Protein AF-A0A0L6VNM7-F1 (afdb_monomer_lite)

Secondary structure (DSSP, 8-state):
---TT---S-B--TTSS--SGGG-HIIIIIS-TTTS--EEEETTEEEETTS-EEETTS-EEEEEEEEEETTEEEEEEE--EEES-SSSS--EEEEES---TT-TT-EEEEGGGEEEEGGG-EETTEEHHHHTTTEEEEE-HHHHHHHHTTTTS--------------PEEEESS-HHHHHHTTSEEEEEEE-----TT-------PPPPPTTEEEEEEE----S--GGGS--

Foldseek 3Di:
DPPPPDDQFQEDPVLPPLPDPSPFCCQQWVDDQVQHRAWDAEPLDIAGAQFWWAFLVRATWGFHGWHDYPNFIKTFIARWDWDDDQDPDHTATEDAPDDTSPRPRTDIDGPNRTDDTQQRRADVNDRNCRSHVQKHKHDHPVVVVVVVVVVPDPDDDPPPPPPPDPDIDIQGPPHPVVVVLVSAAEGNDEDEDDDDPPDPDDDDDDDPDDPRYDYDYDHDPDDDDDPVSRGD

Structure (mmCIF, N/CA/C/O backbone):
data_AF-A0A0L6VNM7-F1
#
_entry.id   AF-A0A0L6VNM7-F1
#
loop_
_atom_site.group_PDB
_atom_site.id
_atom_site.type_symbol
_atom_site.label_atom_id
_atom_site.label_alt_id
_atom_site.label_comp_id
_atom_site.label_asym_id
_atom_site.label_entity_id
_atom_site.label_seq_id
_atom_site.pdbx_PDB_ins_code
_atom_site.Cartn_x
_atom_site.Cartn_y
_atom_site.Cartn_z
_atom_site.occupancy
_atom_site.B_iso_or_equiv
_atom_site.auth_seq_id
_atom_site.auth_comp_id
_atom_site.auth_asym_id
_atom_site.auth_atom_id
_atom_site.pdbx_PDB_model_num
ATOM 1 N N . MET A 1 1 ? -11.966 -18.195 17.551 1.00 30.23 1 MET A N 1
ATOM 2 C CA . MET A 1 1 ? -12.863 -17.090 17.149 1.00 30.23 1 MET A CA 1
ATOM 3 C C . MET A 1 1 ? -12.302 -15.796 17.710 1.00 30.23 1 MET A C 1
ATOM 5 O O . MET A 1 1 ? -12.129 -15.704 18.918 1.00 30.23 1 MET A O 1
ATOM 9 N N . VAL A 1 2 ? -11.912 -14.860 16.843 1.00 36.78 2 VAL A N 1
ATOM 10 C CA . VAL A 1 2 ? -11.393 -13.543 17.246 1.00 36.78 2 VAL A CA 1
ATOM 11 C C . VAL A 1 2 ? -12.558 -12.717 17.797 1.00 36.78 2 VAL A C 1
ATOM 13 O O . VAL A 1 2 ? -13.655 -12.766 17.252 1.00 36.78 2 VAL A O 1
ATOM 16 N N . ASN A 1 3 ? -12.325 -12.031 18.914 1.00 40.81 3 ASN A N 1
ATOM 17 C CA . ASN A 1 3 ? -13.298 -11.229 19.651 1.00 40.81 3 ASN A CA 1
ATOM 18 C C . ASN A 1 3 ? -14.079 -10.287 18.713 1.00 40.81 3 ASN A C 1
ATOM 20 O O . ASN A 1 3 ? -13.479 -9.417 18.086 1.00 40.81 3 ASN A O 1
ATOM 24 N N . SER A 1 4 ? -15.406 -10.430 18.651 1.00 52.28 4 SER A N 1
ATOM 25 C CA . SER A 1 4 ? -16.320 -9.671 17.774 1.00 52.28 4 SER A CA 1
ATOM 26 C C . SER A 1 4 ? -16.400 -8.163 18.068 1.00 52.28 4 SER A C 1
ATOM 28 O O . SER A 1 4 ? -17.261 -7.467 17.535 1.00 52.28 4 SER A O 1
ATOM 30 N N . LYS A 1 5 ? -15.522 -7.646 18.935 1.00 60.41 5 LYS A N 1
ATOM 31 C CA . LYS A 1 5 ? -15.521 -6.260 19.414 1.00 60.41 5 LYS A CA 1
ATOM 32 C C . LYS A 1 5 ? -14.312 -5.439 18.957 1.00 60.41 5 LYS A C 1
ATOM 34 O O . LYS A 1 5 ? -14.275 -4.253 19.272 1.00 60.41 5 LYS A O 1
ATOM 39 N N . LEU A 1 6 ? -13.333 -6.033 18.267 1.00 71.4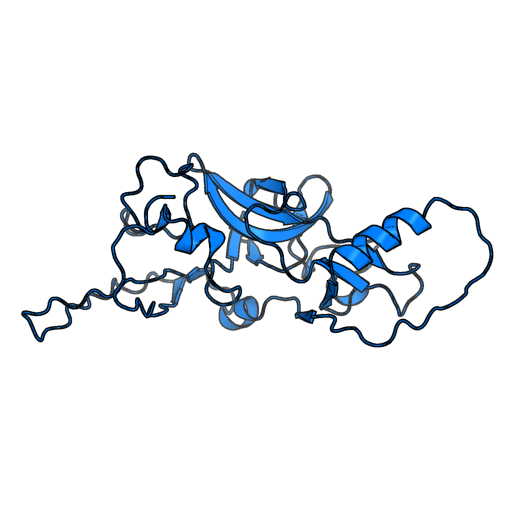4 6 LEU A N 1
ATOM 40 C CA . LEU A 1 6 ? -12.120 -5.329 17.833 1.00 71.44 6 LEU A CA 1
ATOM 41 C C . LEU A 1 6 ? -12.121 -5.078 16.326 1.00 71.44 6 LEU A C 1
ATOM 43 O O . LEU A 1 6 ? -12.171 -6.015 15.532 1.00 71.44 6 LEU A O 1
ATOM 47 N N . ASP A 1 7 ? -11.999 -3.804 15.962 1.00 81.69 7 ASP A N 1
ATOM 48 C CA . ASP A 1 7 ? -11.780 -3.371 14.588 1.00 81.69 7 ASP A CA 1
ATOM 49 C C . ASP A 1 7 ? -10.271 -3.303 14.320 1.00 81.69 7 ASP A C 1
ATOM 51 O O . ASP A 1 7 ? -9.504 -2.778 15.127 1.00 81.69 7 ASP A O 1
ATOM 55 N N . PHE A 1 8 ? -9.832 -3.844 13.184 1.00 87.50 8 PHE A N 1
ATOM 56 C CA . PHE A 1 8 ? -8.412 -3.914 12.811 1.00 87.50 8 PHE A CA 1
ATOM 57 C C . PHE A 1 8 ? -8.019 -2.966 11.676 1.00 87.50 8 PHE A C 1
ATOM 59 O O . PHE A 1 8 ? -6.847 -2.909 11.299 1.00 87.50 8 PHE A O 1
ATOM 66 N N . TYR A 1 9 ? -9.001 -2.262 11.123 1.00 91.12 9 TYR A N 1
ATOM 67 C CA . TYR A 1 9 ? -8.853 -1.325 10.022 1.00 91.12 9 TYR A CA 1
ATOM 68 C C . TYR A 1 9 ? -9.672 -0.068 10.327 1.00 91.12 9 TYR A C 1
ATOM 70 O O . TYR A 1 9 ? -10.733 -0.187 10.949 1.00 91.12 9 TYR A O 1
ATOM 78 N N . PRO A 1 10 ? -9.227 1.113 9.864 1.00 91.44 10 PRO A N 1
ATOM 79 C CA . PRO A 1 10 ? -10.092 2.275 9.770 1.00 91.44 10 PRO A CA 1
ATOM 80 C C . PRO A 1 10 ? -11.344 1.933 8.964 1.00 91.44 10 PRO A C 1
ATOM 82 O O . PRO A 1 10 ? -11.258 1.226 7.959 1.00 91.44 10 PRO A O 1
ATOM 85 N N . ILE A 1 11 ? -12.490 2.436 9.395 1.00 90.44 11 ILE A N 1
ATOM 86 C CA . ILE A 1 11 ? -13.775 2.279 8.727 1.00 90.44 11 ILE A CA 1
ATOM 87 C C . ILE A 1 11 ? -14.106 3.603 8.045 1.00 90.44 11 ILE A C 1
ATOM 89 O O . ILE A 1 11 ? -14.057 4.663 8.668 1.00 90.44 11 ILE A O 1
ATOM 93 N N . GLU A 1 12 ? -14.437 3.541 6.760 1.00 87.81 12 GLU A N 1
ATOM 94 C CA . GLU A 1 12 ? -15.055 4.663 6.067 1.00 87.81 12 GLU A CA 1
ATOM 95 C C . GLU A 1 12 ? -16.504 4.788 6.545 1.00 87.81 12 GLU A C 1
ATOM 97 O O . GLU A 1 12 ? -17.294 3.852 6.406 1.00 87.81 12 GLU A O 1
ATOM 102 N N . SER A 1 13 ? -16.818 5.917 7.174 1.00 77.94 13 SER A N 1
ATOM 103 C CA . SER A 1 13 ? -18.158 6.239 7.670 1.00 77.94 13 SER A CA 1
ATOM 104 C C . SER A 1 13 ? -18.676 7.570 7.127 1.00 77.94 13 SER A C 1
ATOM 106 O O . SER A 1 13 ? -19.716 8.038 7.585 1.00 77.94 13 SER A O 1
ATOM 108 N N . ASP A 1 14 ? -17.932 8.212 6.214 1.00 72.44 14 ASP A N 1
ATOM 109 C CA . ASP A 1 14 ? -18.242 9.530 5.645 1.00 72.44 14 ASP A CA 1
ATOM 110 C C . ASP A 1 14 ? -18.523 10.613 6.710 1.00 72.44 14 ASP A C 1
ATOM 112 O O . ASP A 1 14 ? -19.243 11.576 6.473 1.00 72.44 14 ASP A O 1
ATOM 116 N N . GLY A 1 15 ? -17.968 10.446 7.918 1.00 65.62 15 GLY A N 1
ATOM 117 C CA . GLY A 1 15 ? -18.187 11.349 9.054 1.00 65.62 15 GLY A CA 1
ATOM 118 C C . GLY A 1 15 ? -19.530 11.171 9.775 1.00 65.62 15 GLY A C 1
ATOM 119 O O . GLY A 1 15 ? -19.761 11.809 10.803 1.00 65.62 15 GLY A O 1
ATOM 120 N N . PHE A 1 16 ? -20.399 10.270 9.315 1.00 65.94 16 PHE A N 1
ATOM 121 C CA . PHE A 1 16 ? -21.663 9.969 9.980 1.00 65.94 16 PHE A CA 1
ATOM 122 C C . PHE A 1 16 ? -21.483 8.890 11.050 1.00 65.94 16 PHE A C 1
ATOM 124 O O . PHE A 1 16 ? -20.726 7.935 10.877 1.00 65.94 16 PHE A O 1
ATOM 131 N N . TYR A 1 17 ? -22.211 9.035 12.162 1.00 66.81 17 TYR A N 1
ATOM 132 C CA . TYR A 1 17 ? -22.293 8.035 13.232 1.00 66.81 17 TYR A CA 1
ATOM 133 C C . TYR A 1 17 ? -20.916 7.528 13.711 1.00 66.81 17 TYR A C 1
ATOM 135 O O . TYR A 1 17 ? -20.672 6.324 13.772 1.00 66.81 17 TYR A O 1
ATOM 143 N N . VAL A 1 18 ? -20.008 8.448 14.059 1.00 71.12 18 VAL A N 1
ATOM 144 C CA . VAL A 1 18 ? -18.694 8.121 14.639 1.00 71.12 18 VAL A CA 1
ATOM 145 C C . VAL A 1 18 ? -18.861 7.813 16.131 1.00 71.12 18 VAL A C 1
ATOM 147 O O . VAL A 1 18 ? -18.976 8.717 16.955 1.00 71.12 18 VAL A O 1
ATOM 150 N N . TYR A 1 19 ? -18.883 6.531 16.496 1.00 73.88 19 TYR A N 1
ATOM 151 C CA . TYR A 1 19 ? -18.983 6.059 17.891 1.00 73.88 19 TYR A CA 1
ATOM 152 C C . TYR A 1 19 ? -17.828 5.132 18.298 1.00 73.88 19 TYR A C 1
ATOM 154 O O . TYR A 1 19 ? -17.752 4.690 19.447 1.00 73.88 19 TYR A O 1
ATOM 162 N N . LYS A 1 20 ? -16.906 4.837 17.374 1.00 77.44 20 LYS A N 1
ATOM 163 C CA . LYS A 1 20 ? -15.676 4.073 17.618 1.00 77.44 20 LYS A CA 1
ATOM 164 C C . LYS A 1 20 ? -14.472 4.766 16.997 1.00 77.44 20 LYS A C 1
ATOM 166 O O . LYS A 1 20 ? -14.571 5.418 15.964 1.00 77.44 20 LYS A O 1
ATOM 171 N N . PHE A 1 21 ? -13.296 4.544 17.583 1.00 78.94 21 PHE A N 1
ATOM 172 C CA . PHE A 1 21 ? -12.043 5.108 17.075 1.00 78.94 21 PHE A CA 1
ATOM 173 C C . PHE A 1 21 ? -11.700 4.633 15.649 1.00 78.94 21 PHE A C 1
ATOM 175 O O . PHE A 1 21 ? -11.099 5.384 14.885 1.00 78.94 21 PHE A O 1
AT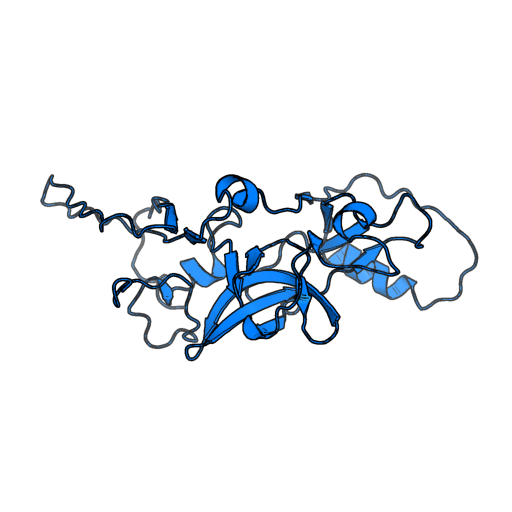OM 182 N N . SER A 1 22 ? -12.128 3.426 15.260 1.00 82.25 22 SER A N 1
ATOM 183 C CA . SER A 1 22 ? -12.022 2.906 13.887 1.00 82.25 22 SER A CA 1
ATOM 184 C C . SER A 1 22 ? -12.689 3.803 12.846 1.00 82.25 22 SER A C 1
ATOM 186 O O . SER A 1 22 ? -12.200 3.873 11.728 1.00 82.25 22 SER A O 1
ATOM 188 N N . GLN A 1 23 ? -13.731 4.548 13.208 1.00 84.12 23 GLN A N 1
ATOM 189 C CA . GLN A 1 23 ? -14.432 5.484 12.321 1.00 84.12 23 GLN A CA 1
ATOM 190 C C . GLN A 1 23 ? -13.815 6.896 12.337 1.00 84.12 23 GLN A C 1
ATOM 192 O O . GLN A 1 23 ? -14.305 7.797 11.665 1.00 84.12 23 GLN A O 1
ATOM 197 N N . SER A 1 24 ? -12.757 7.126 13.125 1.00 83.19 24 SER A N 1
ATOM 198 C CA . SER A 1 24 ? -12.159 8.456 13.252 1.00 83.19 24 SER A CA 1
ATOM 199 C C . SER A 1 24 ? -11.289 8.819 12.047 1.00 83.19 24 SER A C 1
ATOM 201 O O . SER A 1 24 ? -10.483 8.014 11.565 1.00 83.19 24 SER A O 1
ATOM 203 N N . VAL A 1 25 ? -11.365 10.091 11.642 1.00 83.88 25 VAL A N 1
ATOM 204 C CA . VAL A 1 25 ? -10.438 10.705 10.674 1.00 83.88 25 VAL A CA 1
ATOM 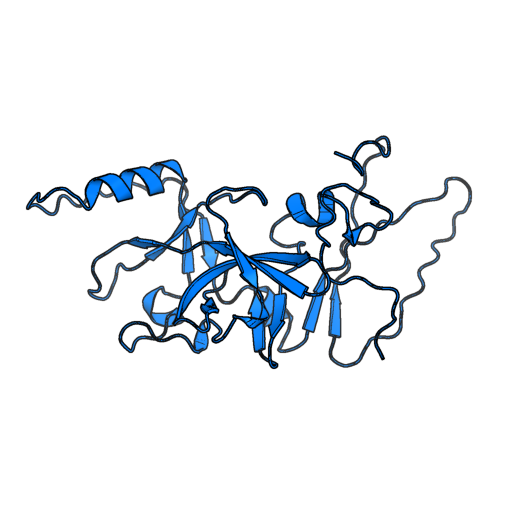205 C C . VAL A 1 25 ? -8.988 10.519 11.123 1.00 83.88 25 VAL A C 1
ATOM 207 O O . VAL A 1 25 ? -8.118 10.244 10.303 1.00 83.88 25 VAL A O 1
ATOM 210 N N . LYS A 1 26 ? -8.734 10.556 12.437 1.00 83.31 26 LYS A N 1
ATOM 211 C CA . LYS A 1 26 ? -7.398 10.372 13.002 1.00 83.31 26 LYS A CA 1
ATOM 212 C C . LYS A 1 26 ? -6.755 9.049 12.593 1.00 83.31 26 LYS A C 1
ATOM 214 O O . LYS A 1 26 ? -5.627 9.046 12.111 1.00 83.31 26 LYS A O 1
ATOM 219 N N . TRP A 1 27 ? -7.453 7.922 12.764 1.00 86.50 27 TRP A N 1
ATOM 220 C CA . TRP A 1 27 ? -6.910 6.619 12.358 1.00 86.50 27 TRP A CA 1
ATOM 221 C C . TRP A 1 27 ? -6.824 6.503 10.834 1.00 86.50 27 TRP A C 1
ATOM 223 O O . TRP A 1 27 ? -5.833 6.006 10.297 1.00 86.50 27 TRP A O 1
ATOM 233 N N . ARG A 1 28 ? -7.854 6.974 10.130 1.00 89.25 28 ARG A N 1
ATOM 234 C CA . ARG A 1 28 ? -7.948 6.827 8.678 1.00 89.25 28 ARG A CA 1
ATOM 235 C C . ARG A 1 28 ? -6.917 7.665 7.916 1.00 89.25 28 ARG A C 1
ATOM 237 O O . ARG A 1 28 ? -6.354 7.179 6.938 1.00 89.25 28 ARG A O 1
ATOM 244 N N . GLU A 1 29 ? -6.677 8.897 8.356 1.00 89.06 29 GLU A N 1
ATOM 245 C CA . GLU A 1 29 ? -5.992 9.926 7.565 1.00 89.06 29 GLU A CA 1
ATOM 246 C C . GLU A 1 29 ? -4.732 10.485 8.245 1.00 89.06 29 GLU A C 1
ATOM 248 O O . GLU A 1 29 ? -3.762 10.788 7.554 1.00 89.06 29 GLU A O 1
ATOM 253 N N . GLU A 1 30 ? -4.718 10.614 9.576 1.00 84.94 30 GLU A N 1
ATOM 254 C CA . GLU A 1 30 ? -3.714 11.435 10.280 1.00 84.94 30 GLU A CA 1
ATOM 255 C C . GLU A 1 30 ? -2.565 10.637 10.911 1.00 84.94 30 GLU A C 1
ATOM 257 O O . GLU A 1 30 ? -1.563 11.224 11.324 1.00 84.94 30 GLU A O 1
ATOM 262 N N . LEU A 1 31 ? -2.671 9.306 11.006 1.00 85.69 31 LEU A N 1
ATOM 263 C CA . LEU A 1 31 ? -1.582 8.504 11.562 1.00 85.69 31 LEU A CA 1
ATOM 264 C C . LEU A 1 31 ? -0.339 8.502 10.642 1.00 85.69 31 LEU A C 1
ATOM 266 O O . LEU A 1 31 ? -0.446 8.238 9.433 1.00 85.69 31 LEU A O 1
ATOM 270 N N . PRO A 1 32 ? 0.864 8.709 11.212 1.00 85.88 32 PRO A N 1
ATOM 271 C CA . PRO A 1 32 ? 2.134 8.536 10.514 1.00 85.88 32 PRO A CA 1
ATOM 272 C C . PRO A 1 32 ? 2.267 7.182 9.798 1.00 85.88 32 PRO A C 1
ATOM 274 O O . PRO A 1 32 ? 1.617 6.191 10.144 1.00 85.88 32 PRO A O 1
ATOM 277 N N . GLU A 1 33 ? 3.101 7.152 8.756 1.00 87.19 33 GLU A N 1
ATOM 278 C CA . GLU A 1 33 ? 3.302 5.989 7.876 1.00 87.19 33 GLU A CA 1
ATOM 279 C C . GLU A 1 33 ? 3.750 4.729 8.610 1.00 87.19 33 GLU A C 1
ATOM 281 O O . GLU A 1 33 ? 3.424 3.638 8.164 1.00 87.19 33 GLU A O 1
ATOM 286 N N . ASP A 1 34 ? 4.468 4.859 9.719 1.00 84.44 34 ASP A N 1
ATOM 287 C CA . ASP A 1 34 ? 5.043 3.758 10.489 1.00 84.44 34 ASP A CA 1
ATOM 288 C C . ASP A 1 34 ? 4.068 3.132 11.495 1.00 84.44 34 ASP A C 1
ATOM 290 O O . ASP A 1 34 ? 4.241 1.962 11.841 1.00 84.44 34 ASP A O 1
ATOM 294 N N . ILE A 1 35 ? 3.038 3.873 11.925 1.00 82.31 35 ILE A N 1
ATOM 295 C CA . ILE A 1 35 ? 2.064 3.416 12.934 1.00 82.31 35 ILE A CA 1
ATOM 296 C C . ILE A 1 35 ? 0.639 3.228 12.401 1.00 82.31 35 ILE A C 1
ATOM 298 O O . ILE A 1 35 ? -0.212 2.679 13.108 1.00 82.31 35 ILE A O 1
ATOM 302 N N . ARG A 1 36 ? 0.352 3.648 11.161 1.00 89.19 36 ARG A N 1
ATOM 303 C CA . ARG A 1 36 ? -0.911 3.309 10.484 1.00 89.19 36 ARG A CA 1
ATOM 304 C C . ARG A 1 36 ? -0.970 1.817 10.131 1.00 89.19 36 ARG A C 1
ATOM 306 O O . ARG A 1 36 ? -0.001 1.078 10.300 1.00 89.19 36 ARG A O 1
ATOM 313 N N . VAL A 1 37 ? -2.113 1.354 9.623 1.00 92.25 37 VAL A N 1
ATOM 314 C CA . VAL A 1 37 ? -2.275 -0.052 9.222 1.00 92.25 37 VAL A CA 1
ATOM 315 C C . VAL A 1 37 ? -1.287 -0.419 8.118 1.00 92.25 37 VAL A C 1
ATOM 317 O O . VAL A 1 37 ? -1.356 0.102 7.011 1.00 92.25 37 VAL A O 1
ATOM 320 N N . GLN A 1 38 ? -0.396 -1.358 8.433 1.00 93.81 38 GLN A N 1
ATOM 321 C CA . GLN A 1 38 ? 0.706 -1.730 7.548 1.00 93.81 38 GLN A CA 1
ATOM 322 C C . GLN A 1 38 ? 0.348 -2.780 6.507 1.00 93.81 38 GLN A C 1
ATOM 324 O O . GLN A 1 38 ? 0.977 -2.800 5.456 1.00 93.81 38 GLN A O 1
ATOM 329 N N . MET A 1 39 ? -0.601 -3.678 6.796 1.00 94.88 39 MET A N 1
ATOM 330 C CA . MET A 1 39 ? -0.833 -4.859 5.964 1.00 94.88 39 MET A CA 1
ATOM 331 C C . MET A 1 39 ? -2.278 -5.352 5.923 1.00 94.88 39 MET A C 1
ATOM 333 O O . MET A 1 39 ? -3.053 -5.201 6.874 1.00 94.88 39 MET A O 1
ATOM 337 N N . VAL A 1 40 ? -2.598 -6.034 4.827 1.00 95.88 40 VAL A N 1
ATOM 338 C CA . VAL A 1 40 ? -3.815 -6.824 4.639 1.00 95.88 40 VAL A CA 1
ATOM 339 C C . VAL A 1 40 ? -3.458 -8.252 4.228 1.00 95.88 40 VAL A C 1
ATOM 341 O O . VAL A 1 40 ? -2.427 -8.496 3.600 1.00 95.88 40 VAL A O 1
ATOM 344 N N . VAL A 1 41 ? -4.307 -9.204 4.619 1.00 95.50 41 VAL A N 1
ATOM 345 C CA . VAL A 1 41 ? -4.189 -10.609 4.220 1.00 95.50 41 VAL A CA 1
ATOM 346 C C . VAL A 1 41 ? -5.255 -10.904 3.177 1.00 95.50 41 VAL A C 1
ATOM 348 O O . VAL A 1 41 ? -6.441 -10.728 3.454 1.00 95.50 41 VAL A O 1
ATOM 351 N N . VAL A 1 42 ? -4.837 -11.362 2.000 1.00 96.00 42 VAL A N 1
ATOM 352 C CA . VAL A 1 42 ? -5.728 -11.736 0.892 1.00 96.00 42 VAL A CA 1
ATOM 353 C C . VAL A 1 42 ? -5.272 -13.094 0.376 1.00 96.00 42 VAL A C 1
ATOM 355 O O . VAL A 1 42 ? -4.111 -13.251 0.012 1.00 96.00 42 VAL A O 1
ATOM 358 N N . LEU A 1 43 ? -6.162 -14.092 0.404 1.00 93.19 43 LEU A N 1
ATOM 359 C CA . LEU A 1 43 ? -5.873 -15.470 -0.031 1.00 93.19 43 LEU A CA 1
ATOM 360 C C . LEU A 1 43 ? -4.577 -16.057 0.575 1.00 93.19 43 LEU A C 1
ATOM 362 O O . LEU A 1 43 ? -3.799 -16.721 -0.101 1.00 93.19 43 LEU A O 1
ATOM 366 N N . GLY A 1 44 ? -4.314 -15.770 1.855 1.00 92.44 44 GLY A N 1
ATOM 367 C CA . GLY A 1 44 ? -3.112 -16.232 2.563 1.00 92.44 44 GLY A CA 1
ATOM 368 C C . GLY A 1 44 ? -1.825 -15.458 2.245 1.00 92.44 44 GLY A C 1
ATOM 369 O O . GLY A 1 44 ? -0.803 -15.706 2.879 1.00 92.44 44 GLY A O 1
ATOM 370 N N . LYS A 1 45 ? -1.861 -14.490 1.322 1.00 95.88 45 LYS A N 1
ATOM 371 C CA . LYS A 1 45 ? -0.735 -13.600 1.012 1.00 95.88 45 LYS A CA 1
ATOM 372 C C . LYS A 1 45 ? -0.804 -12.320 1.834 1.00 95.88 45 LYS A C 1
ATOM 374 O O . LYS A 1 45 ? -1.885 -11.823 2.149 1.00 95.88 45 LYS A O 1
ATOM 379 N N . HIS A 1 46 ? 0.363 -11.777 2.172 1.00 96.75 46 HIS A N 1
ATOM 380 C CA . HIS A 1 46 ? 0.488 -10.535 2.933 1.00 96.75 46 HIS A CA 1
ATOM 381 C C . HIS A 1 46 ? 0.869 -9.389 1.999 1.00 96.75 46 HIS A C 1
ATOM 383 O O . HIS A 1 46 ? 1.969 -9.391 1.436 1.00 96.75 46 HIS A O 1
ATOM 389 N N . PHE A 1 47 ? -0.019 -8.408 1.875 1.00 97.81 47 PHE A N 1
ATOM 390 C CA . PHE A 1 47 ? 0.206 -7.180 1.119 1.00 97.81 47 PHE A CA 1
ATOM 391 C C . PHE A 1 47 ? 0.477 -6.046 2.099 1.00 97.81 47 PHE A C 1
ATOM 393 O O . PHE A 1 47 ? -0.293 -5.871 3.044 1.00 97.81 47 PHE A O 1
ATOM 400 N N . TYR A 1 48 ? 1.555 -5.295 1.884 1.00 97.50 48 TYR A N 1
ATOM 401 C CA . TYR A 1 48 ? 1.928 -4.166 2.733 1.00 97.50 48 TYR A CA 1
ATOM 402 C C . TYR A 1 48 ? 1.733 -2.841 2.000 1.00 97.50 48 TYR A C 1
ATOM 404 O O . TYR A 1 48 ? 1.777 -2.781 0.770 1.00 97.50 48 TYR A O 1
ATOM 412 N N . ILE A 1 49 ? 1.539 -1.767 2.765 1.00 96.56 49 ILE A N 1
ATOM 413 C CA . ILE A 1 49 ? 1.669 -0.415 2.222 1.00 96.56 49 ILE A CA 1
ATOM 414 C C . ILE A 1 49 ? 3.105 -0.187 1.736 1.00 96.56 49 ILE A C 1
ATOM 416 O O . ILE A 1 49 ? 4.052 -0.747 2.298 1.00 96.56 49 ILE A O 1
ATOM 420 N N . TYR A 1 50 ? 3.255 0.651 0.713 1.00 95.94 50 TYR A N 1
ATOM 421 C CA . TYR A 1 50 ? 4.529 0.962 0.066 1.00 95.94 50 TYR A CA 1
ATOM 422 C C . TYR A 1 50 ? 5.269 -0.255 -0.512 1.00 95.94 50 TYR A C 1
ATOM 424 O O . TYR A 1 50 ? 6.494 -0.264 -0.589 1.00 95.94 50 TYR A O 1
ATOM 432 N N . GLU A 1 51 ? 4.537 -1.271 -0.971 1.00 97.19 51 GLU A N 1
ATOM 433 C CA . GLU A 1 51 ? 5.101 -2.365 -1.763 1.00 97.19 51 GLU A CA 1
ATOM 434 C C . GLU A 1 51 ? 4.413 -2.483 -3.133 1.00 97.19 51 GLU A C 1
ATOM 436 O O . GLU A 1 51 ? 3.192 -2.316 -3.228 1.00 97.19 51 GLU A O 1
ATOM 441 N N . PRO A 1 52 ? 5.159 -2.832 -4.198 1.00 97.88 52 PRO A N 1
ATOM 442 C CA . PRO A 1 52 ? 4.577 -3.219 -5.477 1.00 97.88 52 PRO A CA 1
ATOM 443 C C . PRO A 1 52 ? 3.555 -4.347 -5.329 1.00 97.88 52 PRO A C 1
ATOM 445 O O . PRO A 1 52 ? 3.851 -5.411 -4.786 1.00 97.88 52 PRO A O 1
ATOM 448 N N . THR A 1 53 ? 2.349 -4.102 -5.832 1.00 98.44 53 THR A N 1
ATOM 449 C CA . THR A 1 53 ? 1.227 -5.042 -5.819 1.00 98.44 53 THR A CA 1
ATOM 450 C C . THR A 1 53 ? 0.670 -5.158 -7.229 1.00 98.44 53 THR A C 1
ATOM 452 O O . THR A 1 53 ? 0.355 -4.147 -7.857 1.00 98.44 53 THR A O 1
ATOM 455 N N . GLN A 1 54 ? 0.552 -6.384 -7.735 1.00 98.38 54 GLN A N 1
ATOM 456 C CA . GLN A 1 54 ? -0.134 -6.636 -8.998 1.00 98.38 54 GLN A CA 1
ATOM 457 C C . GLN A 1 54 ? -1.599 -6.955 -8.729 1.00 98.38 54 GLN A C 1
ATOM 459 O O . GLN A 1 54 ? -1.909 -7.792 -7.873 1.00 98.38 54 GLN A O 1
ATOM 464 N N . LEU A 1 55 ? -2.482 -6.315 -9.484 1.00 98.44 55 LEU A N 1
ATOM 465 C CA . LEU A 1 55 ? -3.913 -6.584 -9.467 1.00 98.44 55 LEU A CA 1
ATOM 466 C C . LEU A 1 55 ? -4.277 -7.784 -10.360 1.00 98.44 55 LEU A C 1
ATOM 468 O O . LEU A 1 55 ? -3.455 -8.278 -11.136 1.00 98.44 55 LEU A O 1
ATOM 472 N N . LEU A 1 56 ? -5.515 -8.267 -10.257 1.00 98.06 56 LEU A N 1
ATOM 473 C CA . LEU A 1 56 ? -6.038 -9.347 -11.105 1.00 98.06 56 LEU A CA 1
ATOM 474 C C . LEU A 1 56 ? -6.003 -9.000 -12.602 1.00 98.06 56 LEU A C 1
ATOM 476 O O . LEU A 1 56 ? -5.764 -9.885 -13.418 1.00 98.06 56 LEU A O 1
ATOM 480 N N . ASP A 1 57 ? -6.175 -7.724 -12.954 1.00 96.88 57 ASP A N 1
ATOM 481 C CA . ASP A 1 57 ? -6.086 -7.221 -14.334 1.00 96.88 57 ASP A CA 1
ATOM 482 C C . ASP A 1 57 ? -4.634 -7.106 -14.855 1.00 96.88 57 ASP A C 1
ATOM 484 O O . ASP A 1 57 ? -4.411 -6.728 -16.003 1.00 96.88 57 ASP A O 1
ATOM 488 N N . GLY A 1 58 ? -3.637 -7.420 -14.020 1.00 96.44 58 GLY A N 1
ATOM 489 C CA . GLY A 1 58 ? -2.214 -7.317 -14.340 1.00 96.44 58 GLY A CA 1
ATOM 490 C C . GLY A 1 58 ? -1.584 -5.949 -14.057 1.00 96.44 58 GLY A C 1
ATOM 491 O O . GLY A 1 58 ? -0.354 -5.843 -14.117 1.00 96.44 58 GLY A O 1
ATOM 492 N N . SER A 1 59 ? -2.373 -4.930 -13.700 1.00 96.00 59 SER A N 1
ATOM 493 C CA . SER A 1 59 ? -1.891 -3.586 -13.370 1.00 96.00 59 SER A CA 1
ATOM 494 C C . SER A 1 59 ? -0.958 -3.597 -12.157 1.00 96.00 59 SER A C 1
ATOM 496 O O . SER A 1 59 ? -1.222 -4.266 -11.156 1.00 96.00 59 SER A O 1
ATOM 498 N N . LEU A 1 60 ? 0.110 -2.796 -12.217 1.00 96.88 60 LEU A N 1
ATOM 499 C CA . LEU A 1 60 ? 1.009 -2.547 -11.090 1.00 96.88 60 LEU A CA 1
ATOM 500 C C . LEU A 1 60 ? 0.540 -1.330 -10.287 1.00 96.88 60 LEU A C 1
ATOM 502 O O . LEU A 1 60 ? 0.384 -0.237 -10.838 1.00 96.88 60 LEU A O 1
ATOM 506 N N . VAL A 1 61 ? 0.371 -1.497 -8.978 1.00 98.06 61 VAL A N 1
ATOM 507 C CA . VAL A 1 61 ? -0.018 -0.424 -8.055 1.00 98.06 61 VAL A CA 1
ATOM 508 C C . VAL A 1 61 ? 0.815 -0.450 -6.775 1.00 98.06 61 VAL A C 1
ATOM 510 O O . VAL A 1 61 ? 1.428 -1.463 -6.442 1.00 98.06 61 VAL A O 1
ATOM 513 N N . ILE A 1 62 ? 0.812 0.663 -6.040 1.00 98.00 62 ILE A N 1
ATOM 514 C CA . ILE A 1 62 ? 1.394 0.779 -4.697 1.00 98.00 62 ILE A CA 1
ATOM 515 C C . ILE A 1 62 ? 0.270 1.115 -3.707 1.00 98.00 62 ILE A C 1
ATOM 517 O O . ILE A 1 62 ? -0.306 2.202 -3.809 1.00 98.00 62 ILE A O 1
ATOM 521 N N . PRO A 1 63 ? -0.083 0.222 -2.766 1.00 98.06 63 PRO A N 1
ATOM 522 C CA . PRO A 1 63 ? -1.009 0.534 -1.679 1.00 98.06 63 PRO A CA 1
ATOM 523 C C . PRO A 1 63 ? -0.406 1.572 -0.723 1.00 98.06 63 PRO A C 1
ATOM 525 O O . PRO A 1 63 ? 0.747 1.445 -0.318 1.00 98.06 63 PRO A O 1
ATOM 528 N N . ILE A 1 64 ? -1.183 2.586 -0.340 1.00 96.94 64 ILE A N 1
ATOM 529 C CA . ILE A 1 64 ? -0.757 3.683 0.551 1.00 96.94 64 ILE A CA 1
ATOM 530 C C . ILE A 1 64 ? -1.556 3.681 1.864 1.00 96.94 64 ILE A C 1
ATOM 532 O O . ILE A 1 64 ? -1.011 3.971 2.930 1.00 96.94 64 ILE A O 1
ATOM 536 N N . PHE A 1 65 ? -2.840 3.316 1.803 1.00 97.00 65 PHE A N 1
ATOM 537 C CA . PHE A 1 65 ? -3.716 3.176 2.969 1.00 97.00 65 PHE A CA 1
ATOM 538 C C . PHE A 1 65 ? -4.591 1.935 2.828 1.00 97.00 65 PHE A C 1
ATOM 540 O O . PHE A 1 65 ? -5.051 1.642 1.727 1.00 97.00 65 PHE A O 1
ATOM 547 N N . PHE A 1 66 ? -4.887 1.269 3.944 1.00 97.00 66 PHE A N 1
ATOM 548 C CA . PHE A 1 66 ? -5.898 0.214 4.027 1.00 97.00 66 PHE A CA 1
ATOM 549 C C . PHE A 1 66 ? -7.065 0.667 4.895 1.00 97.00 66 PHE A C 1
ATOM 551 O O . PHE A 1 66 ? -6.854 1.269 5.949 1.00 97.00 66 PHE A O 1
ATOM 558 N N . TYR A 1 67 ? -8.283 0.357 4.467 1.00 95.81 67 TYR A N 1
ATOM 559 C CA . TYR A 1 67 ? -9.507 0.704 5.181 1.00 95.81 67 TYR A CA 1
ATOM 560 C C . TYR A 1 67 ? -10.628 -0.292 4.862 1.00 95.81 67 TYR A C 1
ATOM 562 O O . TYR A 1 67 ? -10.528 -1.085 3.928 1.00 95.81 67 TYR A O 1
ATOM 570 N N . SER A 1 68 ? -11.689 -0.265 5.659 1.00 94.31 68 SER A N 1
ATOM 571 C CA . SER A 1 68 ? -12.908 -1.042 5.460 1.00 94.31 68 SER A CA 1
ATOM 572 C C . SER A 1 68 ? -14.044 -0.110 5.052 1.00 94.31 68 SER A C 1
ATOM 574 O O . SER A 1 68 ? -14.241 0.921 5.689 1.00 94.31 68 SER A O 1
ATOM 576 N N . ALA A 1 69 ? -14.828 -0.481 4.047 1.00 92.44 69 ALA A N 1
ATOM 577 C CA . ALA A 1 69 ? -16.041 0.231 3.650 1.00 92.44 69 ALA A CA 1
ATOM 578 C C . ALA A 1 69 ? -17.128 -0.786 3.298 1.00 92.44 69 ALA A C 1
ATOM 580 O O . ALA A 1 69 ? -16.856 -1.762 2.605 1.00 92.44 69 ALA A O 1
ATOM 581 N N . HIS A 1 70 ? -18.343 -0.594 3.821 1.00 88.56 70 HIS A N 1
ATOM 582 C CA . HIS A 1 70 ? -19.486 -1.496 3.600 1.00 88.56 70 HIS A CA 1
ATOM 583 C C . HIS A 1 70 ? -19.189 -2.993 3.852 1.00 88.56 70 HIS A C 1
ATOM 585 O O . HIS A 1 70 ? -19.729 -3.866 3.183 1.00 88.56 70 HIS A O 1
ATOM 591 N N . GLY A 1 71 ? -18.322 -3.298 4.825 1.00 88.25 71 GLY A N 1
ATOM 592 C CA . GLY A 1 71 ? -17.933 -4.672 5.173 1.00 88.25 71 GLY A CA 1
ATOM 593 C C . GLY A 1 71 ? -16.856 -5.296 4.277 1.00 88.25 71 GLY A C 1
ATOM 594 O O . GLY A 1 71 ? -16.446 -6.427 4.529 1.00 88.25 71 GLY A O 1
ATOM 595 N N . GLU A 1 72 ? -16.359 -4.570 3.277 1.00 94.19 72 GLU A N 1
ATOM 596 C CA . GLU A 1 72 ? -15.269 -5.001 2.401 1.00 94.19 72 GLU A CA 1
ATOM 597 C C . GLU A 1 72 ? -13.976 -4.230 2.699 1.00 94.19 72 GLU A C 1
ATOM 599 O O . GLU A 1 72 ? -13.999 -3.079 3.140 1.00 94.19 72 GLU A O 1
ATOM 604 N N . LEU A 1 73 ? -12.827 -4.860 2.438 1.00 96.81 73 LEU A N 1
ATOM 605 C CA . LEU A 1 73 ? -11.520 -4.222 2.579 1.00 96.81 73 LEU A CA 1
ATOM 606 C C . LEU A 1 73 ? -11.090 -3.567 1.272 1.00 96.81 73 LEU A C 1
ATOM 608 O O . LEU A 1 73 ? -11.130 -4.183 0.206 1.00 96.81 73 LEU A O 1
ATOM 612 N N . TYR A 1 74 ? -10.599 -2.343 1.396 1.00 98.19 74 TYR A N 1
ATOM 613 C CA . TYR A 1 74 ? -10.097 -1.531 0.305 1.00 98.19 74 TYR A CA 1
ATOM 614 C C . TYR A 1 74 ? -8.691 -1.025 0.607 1.00 98.19 74 TYR A C 1
ATOM 616 O O . TYR A 1 74 ? -8.286 -0.835 1.760 1.00 98.19 74 TYR A O 1
ATOM 624 N N . ALA A 1 75 ? -7.968 -0.750 -0.468 1.00 98.31 75 ALA A N 1
ATOM 625 C CA . ALA A 1 75 ? -6.718 -0.028 -0.445 1.00 98.31 75 ALA A CA 1
ATOM 626 C C . ALA A 1 75 ? -6.856 1.266 -1.244 1.00 98.31 75 ALA A C 1
ATOM 628 O O . ALA A 1 75 ? -7.398 1.258 -2.348 1.00 98.31 75 ALA A O 1
ATOM 629 N N . LYS A 1 76 ? -6.329 2.374 -0.718 1.00 97.94 76 LYS A N 1
ATOM 630 C CA . LYS A 1 76 ? -6.012 3.529 -1.561 1.00 97.94 76 LYS A CA 1
ATOM 631 C C . LYS A 1 76 ? -4.663 3.281 -2.207 1.00 97.94 76 LYS A C 1
ATOM 633 O O . LYS A 1 76 ? -3.658 3.146 -1.507 1.00 97.94 76 LYS A O 1
ATOM 638 N N . CYS A 1 77 ? -4.660 3.214 -3.525 1.00 98.25 77 CYS A N 1
ATOM 639 C CA . CYS A 1 77 ? -3.512 2.863 -4.336 1.00 98.25 77 CYS A CA 1
ATOM 640 C C . CYS A 1 77 ? -3.102 4.026 -5.232 1.00 98.25 77 CYS A C 1
ATOM 642 O O . CYS A 1 77 ? -3.925 4.850 -5.624 1.00 98.25 77 CYS A O 1
ATOM 644 N N . ILE A 1 78 ? -1.827 4.041 -5.604 1.00 96.25 78 ILE A N 1
ATOM 645 C CA . ILE A 1 78 ? -1.299 4.888 -6.671 1.00 96.25 78 ILE A CA 1
ATOM 646 C C . ILE A 1 78 ? -0.690 4.017 -7.768 1.00 96.25 78 ILE A C 1
ATOM 648 O O . ILE A 1 78 ? -0.098 2.973 -7.486 1.00 96.25 78 ILE A O 1
ATOM 652 N N . ARG A 1 79 ? -0.819 4.449 -9.026 1.00 94.75 79 ARG A N 1
ATOM 653 C CA . ARG A 1 79 ? -0.052 3.875 -10.135 1.00 94.75 79 ARG A CA 1
ATOM 654 C C . ARG A 1 79 ? 1.338 4.511 -10.122 1.00 94.75 79 ARG A C 1
ATOM 656 O O . ARG A 1 79 ? 1.428 5.727 -10.315 1.00 94.75 79 ARG A O 1
ATOM 663 N N . PRO A 1 80 ? 2.403 3.740 -9.857 1.00 92.00 80 PRO A N 1
ATOM 664 C CA . PRO A 1 80 ? 3.741 4.294 -9.856 1.00 92.00 80 PRO A CA 1
ATOM 665 C C . PRO A 1 80 ? 4.161 4.635 -11.286 1.00 92.00 80 PRO A C 1
ATOM 667 O O . PRO A 1 80 ? 3.663 4.060 -12.257 1.00 92.00 80 PRO A O 1
ATOM 670 N N . ARG A 1 81 ? 5.105 5.562 -11.417 1.00 87.44 81 ARG A N 1
ATOM 671 C CA . ARG A 1 81 ? 5.729 5.880 -12.705 1.00 87.44 81 ARG A CA 1
ATOM 672 C C . ARG A 1 81 ? 7.103 5.255 -12.797 1.00 87.44 81 ARG A C 1
ATOM 674 O O . ARG A 1 81 ? 7.735 4.990 -11.782 1.00 87.44 81 ARG A O 1
ATOM 681 N N . THR A 1 82 ? 7.582 5.057 -14.012 1.00 82.56 82 THR A N 1
ATOM 682 C CA . THR A 1 82 ? 8.936 4.569 -14.262 1.00 82.56 82 THR A CA 1
ATOM 683 C C . THR A 1 82 ? 9.751 5.667 -14.924 1.00 82.56 82 THR A C 1
ATOM 685 O O . THR A 1 82 ? 9.334 6.179 -15.961 1.00 82.56 82 THR A O 1
ATOM 688 N N . SER A 1 83 ? 10.902 6.036 -14.360 1.00 72.12 83 SER A N 1
ATOM 689 C CA . SER A 1 83 ? 11.866 6.877 -15.082 1.00 72.12 83 SER A CA 1
ATOM 690 C C . SER A 1 83 ? 12.902 6.009 -15.781 1.00 72.12 83 SER A C 1
ATOM 692 O O . SER A 1 83 ? 13.471 5.131 -15.138 1.00 72.12 83 SER A O 1
ATOM 694 N N . GLY A 1 84 ? 13.194 6.303 -17.049 1.00 61.00 84 GLY A N 1
ATOM 695 C CA . GLY A 1 84 ? 14.282 5.683 -17.810 1.00 61.00 84 GLY A CA 1
ATOM 696 C C . GLY A 1 84 ? 13.824 4.701 -18.891 1.00 61.00 84 GLY A C 1
ATOM 697 O O . GLY A 1 84 ? 12.716 4.170 -18.856 1.00 61.00 84 GLY A O 1
ATOM 698 N N . VAL A 1 85 ? 14.705 4.469 -19.866 1.00 53.06 85 VAL A N 1
ATOM 699 C CA . VAL A 1 85 ? 14.579 3.390 -20.857 1.00 53.06 85 VAL A CA 1
ATOM 700 C C . VAL A 1 85 ? 14.980 2.081 -20.178 1.00 53.06 85 VAL A C 1
ATOM 702 O O . VAL A 1 85 ? 15.889 2.075 -19.347 1.00 53.06 85 VAL A O 1
ATOM 705 N N . VAL A 1 86 ? 14.314 0.972 -20.517 1.00 53.31 86 VAL A N 1
ATOM 706 C CA . VAL A 1 86 ? 14.608 -0.379 -20.005 1.00 53.31 86 VAL A CA 1
ATOM 707 C C . VAL A 1 86 ? 15.949 -0.876 -20.577 1.00 53.31 86 VAL A C 1
ATOM 709 O O . VAL A 1 86 ? 16.012 -1.801 -21.379 1.00 53.31 86 VAL A O 1
ATOM 712 N N . SER A 1 87 ? 17.046 -0.224 -20.194 1.00 48.22 87 SER A N 1
ATOM 713 C CA . SER A 1 87 ? 18.426 -0.612 -20.478 1.00 48.22 87 SER A CA 1
ATOM 714 C C . SER A 1 87 ? 19.245 -0.515 -19.185 1.00 48.22 87 SER A C 1
ATOM 716 O O . SER A 1 87 ? 19.815 0.513 -18.825 1.00 48.22 87 SER A O 1
ATOM 718 N N . LYS A 1 88 ? 19.192 -1.637 -18.473 1.00 51.31 88 LYS A N 1
ATOM 719 C CA . LYS A 1 88 ? 20.034 -2.189 -17.406 1.00 51.31 88 LYS A CA 1
ATOM 720 C C . LYS A 1 88 ? 20.453 -1.430 -16.143 1.00 51.31 88 LYS A C 1
ATOM 722 O O . LYS A 1 88 ? 20.646 -2.169 -15.196 1.00 51.31 88 LYS A O 1
ATOM 727 N N . ASP A 1 89 ? 20.479 -0.101 -16.006 1.00 53.56 89 ASP A N 1
ATOM 728 C CA . ASP A 1 89 ? 20.984 0.469 -14.723 1.00 53.56 89 ASP A CA 1
ATOM 729 C C . ASP A 1 89 ? 20.300 1.740 -14.181 1.00 53.56 89 ASP A C 1
ATOM 731 O O . ASP A 1 89 ? 20.758 2.305 -13.196 1.00 53.56 89 ASP A O 1
ATOM 735 N N . ASN A 1 90 ? 19.176 2.200 -14.749 1.00 60.97 90 ASN A N 1
ATOM 736 C CA . ASN A 1 90 ? 18.576 3.486 -14.334 1.00 60.97 90 ASN A CA 1
ATOM 737 C C . ASN A 1 90 ? 17.045 3.501 -14.193 1.00 60.97 90 ASN A C 1
ATOM 739 O O . ASN A 1 90 ? 16.449 4.579 -14.128 1.00 60.97 90 ASN A O 1
ATOM 743 N N . VAL A 1 91 ? 16.386 2.338 -14.144 1.00 80.25 91 VAL A N 1
ATOM 744 C CA . VAL A 1 91 ? 14.924 2.306 -14.012 1.00 80.25 91 VAL A CA 1
ATOM 745 C C . VAL A 1 91 ? 14.530 2.547 -12.556 1.00 80.25 91 VAL A C 1
ATOM 747 O O . VAL A 1 91 ? 14.795 1.721 -11.686 1.00 80.25 91 VAL A O 1
ATOM 750 N N . LYS A 1 92 ? 13.867 3.673 -12.281 1.00 85.69 92 LYS A N 1
ATOM 751 C CA . LYS A 1 92 ? 13.350 3.991 -10.939 1.00 85.69 92 LYS A CA 1
ATOM 752 C C . LYS A 1 92 ? 11.836 3.893 -10.909 1.00 85.69 92 LYS A C 1
ATOM 754 O O . LYS A 1 92 ? 11.172 4.343 -11.842 1.00 85.69 92 LYS A O 1
ATOM 759 N N . LEU A 1 93 ? 11.306 3.341 -9.820 1.00 89.00 93 LEU A N 1
ATOM 760 C CA . LEU A 1 93 ? 9.879 3.319 -9.523 1.00 89.00 93 LEU A CA 1
ATOM 761 C C . LEU A 1 93 ? 9.523 4.559 -8.702 1.00 89.00 93 LEU A C 1
ATOM 763 O O . LEU A 1 93 ? 10.061 4.739 -7.615 1.00 89.00 93 LEU A O 1
ATOM 767 N N . LEU A 1 94 ? 8.659 5.423 -9.222 1.00 89.94 94 LEU A N 1
ATOM 768 C CA . LEU A 1 94 ? 8.412 6.759 -8.687 1.00 89.94 94 LEU A CA 1
ATOM 769 C C . LEU A 1 94 ? 6.987 6.904 -8.150 1.00 89.94 94 LEU A C 1
ATOM 771 O O . LEU A 1 94 ? 6.022 6.561 -8.842 1.00 89.94 94 LEU A O 1
ATOM 775 N N . ILE A 1 95 ? 6.856 7.495 -6.961 1.00 90.56 95 ILE A N 1
ATOM 776 C CA . ILE A 1 95 ? 5.585 7.989 -6.407 1.00 90.56 95 ILE A CA 1
ATOM 777 C C . ILE A 1 95 ? 5.782 9.393 -5.809 1.00 90.56 95 ILE A C 1
ATOM 779 O O . ILE A 1 95 ? 6.912 9.786 -5.528 1.00 90.56 95 ILE A O 1
ATOM 783 N N . PRO A 1 96 ? 4.721 10.178 -5.571 1.00 89.19 96 PRO A N 1
ATOM 784 C CA . PRO A 1 96 ? 4.830 11.427 -4.827 1.00 89.19 96 PRO A CA 1
ATOM 785 C C . PRO A 1 96 ? 5.273 11.214 -3.370 1.00 89.19 96 PRO A C 1
ATOM 787 O O . PRO A 1 96 ? 4.805 10.291 -2.708 1.00 89.19 96 PRO A O 1
ATOM 790 N N . ASN A 1 97 ? 6.127 12.104 -2.853 1.00 81.69 97 ASN A N 1
ATOM 791 C CA . ASN A 1 97 ? 6.668 12.052 -1.483 1.00 81.69 97 ASN A CA 1
ATOM 792 C C . ASN A 1 97 ? 5.595 12.082 -0.381 1.00 81.69 97 ASN A C 1
ATOM 794 O O . ASN A 1 97 ? 5.751 11.432 0.650 1.00 81.69 97 ASN A O 1
ATOM 798 N N . HIS A 1 98 ? 4.535 12.868 -0.575 1.00 82.62 98 HIS A N 1
ATOM 799 C CA . HIS A 1 98 ? 3.474 13.061 0.408 1.00 82.62 98 HIS A CA 1
ATOM 800 C C . HIS A 1 98 ? 2.115 12.867 -0.262 1.00 82.62 98 HIS A C 1
ATOM 802 O O . HIS A 1 98 ? 1.714 13.655 -1.120 1.00 82.62 98 HIS A O 1
ATOM 808 N N . LEU A 1 99 ? 1.407 11.815 0.145 1.00 88.88 99 LEU A N 1
ATOM 809 C CA . LEU A 1 99 ? 0.094 11.448 -0.376 1.00 88.88 99 LEU A CA 1
ATOM 810 C C . LEU A 1 99 ? -0.924 11.495 0.770 1.00 88.88 99 LEU A C 1
ATOM 812 O O . LEU A 1 99 ? -1.034 10.518 1.514 1.00 88.88 99 LEU A O 1
ATOM 816 N N . PRO A 1 100 ? -1.652 12.614 0.954 1.00 91.88 100 PRO A N 1
ATOM 817 C CA . PRO A 1 100 ? -2.738 12.651 1.926 1.00 91.88 100 PRO A CA 1
ATOM 818 C C . PRO A 1 100 ? -3.847 11.675 1.513 1.00 91.88 100 PRO A C 1
ATOM 820 O O . PRO A 1 100 ? -4.023 11.391 0.327 1.00 91.88 100 PRO A O 1
ATOM 823 N N . TYR A 1 101 ? -4.630 11.195 2.482 1.00 91.81 101 TYR A N 1
ATOM 824 C CA . TYR A 1 101 ? -5.677 10.188 2.254 1.00 91.81 101 TYR A CA 1
ATOM 825 C C . TYR A 1 101 ? -6.667 10.570 1.139 1.00 91.81 101 TYR A C 1
ATOM 827 O O . TYR A 1 101 ? -7.087 9.719 0.356 1.00 91.81 101 TYR A O 1
ATOM 835 N N . ARG A 1 102 ? -7.006 11.860 1.031 1.00 91.19 102 ARG A N 1
ATOM 836 C CA . ARG A 1 102 ? -7.931 12.409 0.023 1.00 91.19 102 ARG A CA 1
ATOM 837 C C . ARG A 1 102 ? -7.246 12.906 -1.257 1.00 91.19 102 ARG A C 1
ATOM 839 O O . ARG A 1 102 ? -7.840 13.673 -2.002 1.00 91.19 102 ARG A O 1
ATOM 846 N N . SER A 1 103 ? -5.993 12.523 -1.507 1.00 91.69 103 SER A N 1
ATOM 847 C CA . SER A 1 103 ? -5.296 12.906 -2.739 1.00 91.69 103 SER A CA 1
ATOM 848 C C . SER A 1 103 ? -6.013 12.355 -3.973 1.00 91.69 103 SER A C 1
ATOM 850 O O . SER A 1 103 ? -6.286 11.161 -4.043 1.00 91.69 103 SER A O 1
ATOM 852 N N . GLU A 1 104 ? -6.230 13.202 -4.978 1.00 91.25 104 GLU A N 1
ATOM 853 C CA . GLU A 1 104 ? -6.833 12.823 -6.268 1.00 91.25 104 GLU A CA 1
ATOM 854 C C . GLU A 1 104 ? -5.967 11.839 -7.076 1.00 91.25 104 GLU A C 1
ATOM 856 O O . GLU A 1 104 ? -6.444 11.180 -7.996 1.00 91.25 104 GLU A O 1
ATOM 861 N N . HIS A 1 105 ? -4.684 11.701 -6.728 1.00 89.88 105 HIS A N 1
ATOM 862 C CA . HIS A 1 105 ? -3.787 10.710 -7.330 1.00 89.88 105 HIS A CA 1
ATOM 863 C C . HIS A 1 105 ? -3.980 9.302 -6.761 1.00 89.88 105 HIS A C 1
ATOM 865 O O . HIS A 1 105 ? -3.417 8.342 -7.298 1.00 89.88 105 HIS A O 1
ATOM 871 N N . LEU A 1 106 ? -4.736 9.182 -5.668 1.00 95.50 106 LEU A N 1
ATOM 872 C CA . LEU A 1 106 ? -5.110 7.908 -5.084 1.00 95.50 106 LEU A CA 1
ATOM 873 C C . LEU A 1 106 ? -6.463 7.469 -5.625 1.00 95.50 106 LEU A C 1
ATOM 875 O O . LEU A 1 106 ? -7.430 8.225 -5.626 1.00 95.50 106 LEU A O 1
ATOM 879 N N . PHE A 1 107 ? -6.547 6.202 -5.997 1.00 97.12 107 PHE A N 1
ATOM 880 C CA . PHE A 1 107 ? -7.804 5.550 -6.337 1.00 97.12 107 PHE A CA 1
ATOM 881 C C . PHE A 1 107 ? -8.008 4.344 -5.430 1.00 97.12 107 PHE A C 1
ATOM 883 O O . PHE A 1 107 ? -7.052 3.736 -4.944 1.00 97.12 107 PHE A O 1
ATOM 890 N N . SER A 1 108 ? -9.267 4.020 -5.169 1.00 97.81 108 SER A N 1
ATOM 891 C CA . SER A 1 108 ? -9.620 2.897 -4.311 1.00 97.81 108 SER A CA 1
ATOM 892 C C . SER A 1 108 ? -9.675 1.601 -5.112 1.00 97.81 108 SER A C 1
ATOM 894 O O . SER A 1 108 ? -10.262 1.554 -6.191 1.00 97.81 108 SER A O 1
ATOM 896 N N . VAL A 1 109 ? -9.075 0.549 -4.564 1.00 98.31 109 VAL A N 1
ATOM 897 C CA . VAL A 1 109 ? -9.070 -0.808 -5.120 1.00 98.31 109 VAL A CA 1
ATOM 898 C C . VAL A 1 109 ? -9.589 -1.758 -4.051 1.00 98.31 109 VAL A C 1
ATOM 900 O O . VAL A 1 109 ? -9.193 -1.642 -2.887 1.00 98.31 109 VAL A O 1
ATOM 903 N N . LYS A 1 110 ? -10.470 -2.695 -4.417 1.00 98.31 110 LYS A N 1
ATOM 904 C CA . LYS A 1 110 ? -10.872 -3.761 -3.495 1.00 98.31 110 LYS A CA 1
ATOM 905 C C . LYS A 1 110 ? -9.663 -4.640 -3.210 1.00 98.31 110 LYS A C 1
ATOM 907 O O . LYS A 1 110 ? -8.990 -5.091 -4.130 1.00 98.31 110 LYS A O 1
ATOM 912 N N . CYS A 1 111 ? -9.402 -4.945 -1.943 1.00 98.25 111 CYS A N 1
ATOM 913 C CA . CYS A 1 111 ? -8.291 -5.830 -1.591 1.00 98.25 111 CYS A CA 1
ATOM 914 C C . CYS A 1 111 ? -8.471 -7.239 -2.184 1.00 98.25 111 CYS A C 1
ATOM 916 O O . CYS A 1 111 ? -7.481 -7.925 -2.403 1.00 98.25 111 CYS A O 1
ATOM 918 N N . SER A 1 112 ? -9.704 -7.665 -2.487 1.00 97.94 112 SER A N 1
ATOM 919 C CA . SER A 1 112 ? -9.978 -8.911 -3.220 1.00 97.94 112 SER A CA 1
ATOM 920 C C . SER A 1 112 ? -9.360 -8.954 -4.619 1.00 97.94 112 SER A C 1
ATOM 922 O O . SER A 1 112 ? -9.135 -10.044 -5.135 1.00 97.94 112 SER A O 1
ATOM 924 N N . ASP A 1 113 ? -9.062 -7.796 -5.210 1.00 98.50 113 ASP A N 1
ATOM 925 C CA . ASP A 1 113 ? -8.491 -7.692 -6.553 1.00 98.50 113 ASP A CA 1
ATOM 926 C C . ASP A 1 113 ? -6.958 -7.770 -6.533 1.00 98.50 113 ASP A C 1
ATOM 928 O O . ASP A 1 113 ? -6.310 -7.692 -7.577 1.00 98.50 113 ASP A O 1
ATOM 932 N N . PHE A 1 114 ? -6.349 -7.919 -5.353 1.00 98.62 114 PHE A N 1
ATOM 933 C CA . PHE A 1 114 ? -4.913 -8.120 -5.216 1.00 98.62 114 PHE A CA 1
ATOM 934 C C . PHE A 1 114 ? -4.529 -9.553 -5.588 1.00 98.62 114 PHE A C 1
ATOM 936 O O . PHE A 1 114 ? -5.071 -10.519 -5.054 1.00 98.62 114 PHE A O 1
ATOM 943 N N . ASN A 1 115 ? -3.540 -9.689 -6.472 1.00 98.19 115 ASN A N 1
ATOM 944 C CA . ASN A 1 115 ? -3.134 -10.976 -7.031 1.00 98.19 115 ASN A CA 1
ATOM 945 C C . ASN A 1 115 ? -1.725 -11.389 -6.584 1.00 98.19 115 ASN A C 1
ATOM 947 O O . ASN A 1 115 ? -1.537 -12.443 -5.964 1.00 98.19 115 ASN A O 1
ATOM 951 N N . ARG A 1 116 ? -0.722 -10.550 -6.880 1.00 98.38 116 ARG A N 1
ATOM 952 C CA . ARG A 1 116 ? 0.693 -10.867 -6.633 1.00 98.38 116 ARG A CA 1
ATOM 953 C C . ARG A 1 116 ? 1.371 -9.835 -5.747 1.00 98.38 116 ARG A C 1
ATOM 955 O O . ARG A 1 116 ? 1.219 -8.631 -5.957 1.00 98.38 116 ARG A O 1
ATOM 962 N N . ILE A 1 117 ? 2.141 -10.328 -4.782 1.00 97.88 117 ILE A N 1
ATOM 963 C CA . ILE A 1 117 ? 3.049 -9.518 -3.956 1.00 97.88 117 ILE A CA 1
ATOM 964 C C . ILE A 1 117 ? 4.332 -9.212 -4.732 1.00 97.88 117 ILE A C 1
ATOM 966 O O . ILE A 1 117 ? 4.655 -9.938 -5.668 1.00 97.88 117 ILE A O 1
ATOM 970 N N . TYR A 1 118 ? 5.096 -8.200 -4.313 1.00 96.62 118 TYR A N 1
ATOM 971 C CA . TYR A 1 118 ? 6.287 -7.707 -5.023 1.00 96.62 118 TYR A CA 1
ATOM 972 C C . TYR A 1 118 ? 7.258 -8.800 -5.525 1.00 96.62 118 TYR A C 1
ATOM 974 O O . TYR A 1 118 ? 7.773 -8.687 -6.636 1.00 96.62 118 TYR A O 1
ATOM 982 N N . SER A 1 119 ? 7.473 -9.872 -4.752 1.00 95.75 119 SER A N 1
ATOM 983 C CA . SER A 1 119 ? 8.404 -10.964 -5.082 1.00 95.75 119 SER A CA 1
ATOM 984 C C . SER A 1 119 ? 7.890 -11.926 -6.163 1.00 95.75 119 SER A C 1
ATOM 986 O O . SER A 1 119 ? 8.649 -12.736 -6.684 1.00 95.75 119 SER A O 1
ATOM 988 N N . GLU A 1 120 ? 6.603 -11.861 -6.504 1.00 97.00 120 GLU A N 1
ATOM 989 C CA . GLU A 1 120 ? 5.946 -12.702 -7.515 1.00 97.00 120 GLU A CA 1
ATOM 990 C C . GLU A 1 120 ? 5.692 -11.950 -8.839 1.00 97.00 120 GLU A C 1
ATOM 992 O O . GLU A 1 120 ? 5.228 -12.544 -9.824 1.00 97.00 120 GLU A O 1
ATOM 997 N N . ILE A 1 121 ? 5.937 -10.634 -8.866 1.00 96.81 121 ILE A N 1
ATOM 998 C CA . ILE A 1 121 ? 5.655 -9.781 -10.024 1.00 96.81 121 ILE A CA 1
ATOM 999 C C . ILE A 1 121 ? 6.818 -9.851 -11.012 1.00 96.81 121 ILE A C 1
ATOM 1001 O O . ILE A 1 121 ? 7.974 -9.594 -10.666 1.00 96.81 121 ILE A O 1
ATOM 1005 N N . LEU A 1 122 ? 6.478 -10.138 -12.268 1.00 94.31 122 LEU A N 1
ATOM 1006 C CA . LEU A 1 122 ? 7.394 -10.130 -13.400 1.00 94.31 122 LEU A CA 1
ATOM 1007 C C . LEU A 1 122 ? 6.994 -9.012 -14.365 1.00 94.31 122 LEU A C 1
ATOM 1009 O O . LEU A 1 122 ? 5.856 -8.977 -14.829 1.00 94.31 122 LEU A O 1
ATOM 1013 N N . ILE A 1 123 ? 7.937 -8.130 -14.692 1.00 89.44 123 ILE A N 1
ATOM 1014 C CA . ILE A 1 123 ? 7.791 -7.104 -15.730 1.00 89.44 123 ILE A CA 1
ATOM 1015 C C . ILE A 1 123 ? 8.786 -7.441 -16.832 1.00 89.44 123 ILE A C 1
ATOM 1017 O O . ILE A 1 123 ? 9.993 -7.455 -16.596 1.00 89.44 123 ILE A O 1
ATOM 1021 N N . ASN A 1 124 ? 8.284 -7.760 -18.027 1.00 87.50 124 ASN A N 1
ATOM 1022 C CA . ASN A 1 124 ? 9.104 -8.196 -19.165 1.00 87.50 124 ASN A CA 1
ATOM 1023 C C . ASN A 1 124 ? 10.074 -9.344 -18.808 1.00 87.50 124 ASN A C 1
ATOM 1025 O O . ASN A 1 124 ? 11.217 -9.365 -19.252 1.00 87.50 124 ASN A O 1
ATOM 1029 N N . GLY A 1 125 ? 9.633 -10.278 -17.955 1.00 88.12 125 GLY A N 1
ATOM 1030 C CA . GLY A 1 125 ? 10.436 -11.414 -17.485 1.00 88.12 1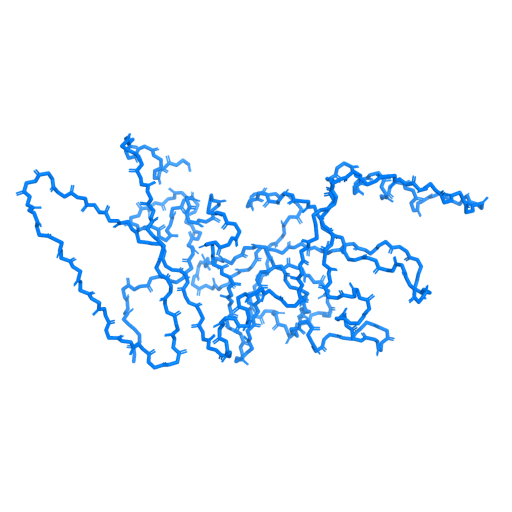25 GLY A CA 1
ATOM 1031 C C . GLY A 1 125 ? 11.397 -11.112 -16.326 1.00 88.12 125 GLY A C 1
ATOM 1032 O O . GLY A 1 125 ? 11.995 -12.042 -15.789 1.00 88.12 125 GLY A O 1
ATOM 1033 N N . PHE A 1 126 ? 11.519 -9.856 -15.888 1.00 89.38 126 PHE A N 1
ATOM 1034 C CA . PHE A 1 126 ? 12.364 -9.472 -14.755 1.00 89.38 126 PHE A CA 1
ATOM 1035 C C . PHE A 1 126 ? 11.549 -9.327 -13.472 1.00 89.38 126 PHE A C 1
ATOM 1037 O O . PHE A 1 126 ? 10.470 -8.735 -13.467 1.00 89.38 126 PHE A O 1
ATOM 1044 N N . MET A 1 127 ? 12.087 -9.838 -12.364 1.00 92.44 127 MET A N 1
ATOM 1045 C CA . MET A 1 127 ? 11.497 -9.648 -11.038 1.00 92.44 127 MET A CA 1
ATOM 1046 C C . MET A 1 127 ? 11.520 -8.167 -10.658 1.00 92.44 127 MET A C 1
ATOM 1048 O O . MET A 1 127 ? 12.565 -7.521 -10.764 1.00 92.44 127 MET A O 1
ATOM 1052 N N . VAL A 1 128 ? 10.394 -7.645 -10.170 1.00 92.94 128 VAL A N 1
ATOM 1053 C CA . VAL A 1 128 ? 10.244 -6.228 -9.783 1.00 92.94 128 VAL A CA 1
ATOM 1054 C C . VAL A 1 128 ? 11.274 -5.788 -8.742 1.00 92.94 128 VAL A C 1
ATOM 1056 O O . VAL A 1 128 ? 11.845 -4.706 -8.867 1.00 92.94 128 VAL A O 1
ATOM 1059 N N . GLU A 1 129 ? 11.567 -6.638 -7.756 1.00 91.00 129 GLU A N 1
ATOM 1060 C CA . GLU A 1 129 ? 12.615 -6.394 -6.752 1.00 91.00 129 GLU A CA 1
ATOM 1061 C C . GLU A 1 129 ? 13.996 -6.136 -7.363 1.00 91.00 129 GLU A C 1
ATOM 1063 O O . GLU A 1 129 ? 14.707 -5.231 -6.930 1.00 91.00 129 GLU A O 1
ATOM 1068 N N . ARG A 1 130 ? 14.358 -6.879 -8.415 1.00 89.25 130 ARG A N 1
ATOM 1069 C CA . ARG A 1 130 ? 15.630 -6.695 -9.124 1.00 89.25 130 ARG A CA 1
ATOM 1070 C C . ARG A 1 130 ? 15.576 -5.496 -10.058 1.00 89.25 130 ARG A C 1
ATOM 1072 O O . ARG A 1 130 ? 16.531 -4.733 -10.111 1.00 89.25 130 ARG A O 1
ATOM 1079 N N . LEU A 1 131 ? 14.463 -5.329 -10.771 1.00 89.62 131 LEU A N 1
ATOM 1080 C CA . LEU A 1 131 ? 14.302 -4.283 -11.779 1.00 89.62 131 LEU A CA 1
ATOM 1081 C C . LEU A 1 131 ? 14.409 -2.874 -11.184 1.00 89.62 131 LEU A C 1
ATOM 1083 O O . LEU A 1 131 ? 14.996 -2.001 -11.814 1.00 89.62 131 LEU A O 1
ATOM 1087 N N . TYR A 1 132 ? 13.862 -2.663 -9.984 1.00 89.12 132 TYR A N 1
ATOM 1088 C CA . TYR A 1 132 ? 13.871 -1.359 -9.308 1.00 89.12 132 TYR A CA 1
ATOM 1089 C C . TYR A 1 132 ? 14.793 -1.314 -8.082 1.00 89.12 132 TYR A C 1
ATOM 1091 O O . TYR A 1 132 ? 14.710 -0.379 -7.285 1.00 89.12 132 TYR A O 1
ATOM 1099 N N . GLY A 1 133 ? 15.641 -2.332 -7.894 1.00 89.31 133 GLY A N 1
ATOM 1100 C CA . GLY A 1 133 ? 16.600 -2.388 -6.790 1.00 89.31 133 GLY A CA 1
ATOM 1101 C C . GLY A 1 133 ? 15.956 -2.265 -5.408 1.00 89.31 133 GLY A C 1
ATOM 1102 O O . GLY A 1 133 ? 16.502 -1.576 -4.549 1.00 89.31 133 GLY A O 1
ATOM 1103 N N . ASN A 1 134 ? 14.792 -2.890 -5.197 1.00 92.50 134 ASN A N 1
ATOM 1104 C CA . ASN A 1 134 ? 14.079 -2.878 -3.913 1.00 92.50 134 ASN A CA 1
ATOM 1105 C C . ASN A 1 134 ? 13.752 -1.473 -3.375 1.00 92.50 134 ASN A C 1
ATOM 1107 O O . ASN A 1 134 ? 13.663 -1.260 -2.164 1.00 92.50 134 ASN A O 1
ATOM 1111 N N . CYS A 1 135 ? 13.576 -0.495 -4.267 1.00 91.62 135 CYS A N 1
ATOM 1112 C CA . CYS A 1 135 ? 13.377 0.891 -3.873 1.00 91.62 1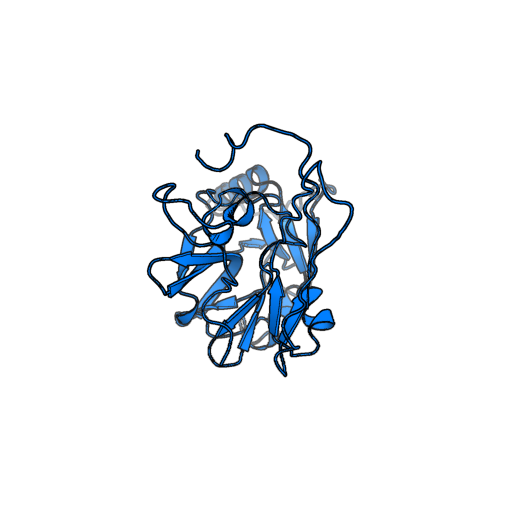35 CYS A CA 1
ATOM 1113 C C . CYS A 1 135 ? 12.285 1.584 -4.692 1.00 91.62 135 CYS A C 1
ATOM 1115 O O . CYS A 1 135 ? 12.275 1.558 -5.926 1.00 91.62 135 CYS A O 1
ATOM 1117 N N . ILE A 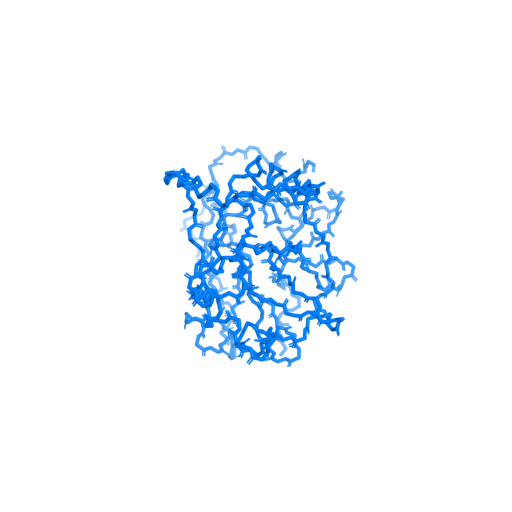1 136 ? 11.369 2.241 -3.983 1.00 91.94 136 ILE A N 1
ATOM 1118 C CA . ILE A 1 136 ? 10.475 3.255 -4.533 1.00 91.94 136 ILE A CA 1
ATOM 1119 C C . ILE A 1 136 ? 11.069 4.619 -4.192 1.00 91.94 136 ILE A C 1
ATOM 1121 O O . ILE A 1 136 ? 11.453 4.882 -3.055 1.00 91.94 136 ILE A O 1
ATOM 1125 N N . TRP A 1 137 ? 11.107 5.511 -5.168 1.00 88.81 137 TRP A N 1
ATOM 1126 C CA . TRP A 1 137 ? 11.610 6.861 -5.003 1.00 88.81 137 TRP A CA 1
ATOM 1127 C C . TRP A 1 137 ? 10.440 7.827 -4.912 1.00 88.81 137 TRP A C 1
ATOM 1129 O O . TRP A 1 137 ? 9.649 7.997 -5.843 1.00 88.81 137 TRP A O 1
ATOM 1139 N N . GLY A 1 138 ? 10.341 8.464 -3.759 1.00 84.25 138 GLY A N 1
ATOM 1140 C CA . GLY A 1 138 ? 9.466 9.586 -3.533 1.00 84.25 138 GLY A CA 1
ATOM 1141 C C . GLY A 1 138 ? 10.003 10.830 -4.245 1.00 84.25 138 GLY A C 1
ATOM 1142 O O . GLY A 1 138 ? 11.167 11.205 -4.080 1.00 84.25 138 GLY A O 1
ATOM 1143 N N . GLN A 1 139 ? 9.153 11.476 -5.038 1.00 77.94 139 GLN A N 1
ATOM 1144 C CA . GLN A 1 139 ? 9.476 12.701 -5.763 1.00 77.94 139 GLN A CA 1
ATOM 1145 C C . GLN A 1 139 ? 8.457 13.802 -5.452 1.00 77.94 139 GLN A C 1
ATOM 1147 O O . GLN A 1 139 ? 7.314 13.536 -5.075 1.00 77.94 139 GLN A O 1
ATOM 1152 N N . LEU A 1 140 ? 8.853 15.068 -5.592 1.00 72.75 140 LEU A N 1
ATOM 1153 C CA . LEU A 1 140 ? 7.914 16.177 -5.461 1.00 72.75 140 LEU A CA 1
ATOM 1154 C C . LEU A 1 140 ? 6.856 16.109 -6.576 1.00 72.75 140 LEU A C 1
ATOM 1156 O O . LEU A 1 140 ? 7.193 15.944 -7.748 1.00 72.75 140 LEU A O 1
ATOM 1160 N N . LEU A 1 141 ? 5.580 16.278 -6.217 1.00 68.19 141 LEU A N 1
ATOM 1161 C CA . LEU A 1 141 ? 4.443 16.141 -7.137 1.00 68.19 141 LEU A CA 1
ATOM 1162 C C . LEU A 1 141 ? 4.572 17.031 -8.390 1.00 68.19 141 LEU A C 1
ATOM 1164 O O . LEU A 1 141 ? 4.259 16.592 -9.494 1.00 68.19 141 LEU A O 1
ATOM 1168 N N . MET A 1 142 ? 5.112 18.244 -8.224 1.00 61.19 142 MET A N 1
ATOM 1169 C CA . MET A 1 142 ? 5.370 19.190 -9.316 1.00 61.19 142 MET A CA 1
ATOM 1170 C C . MET A 1 142 ? 6.416 18.674 -10.315 1.00 61.19 142 MET A C 1
ATOM 1172 O O . MET A 1 142 ? 6.292 18.899 -11.512 1.00 61.19 142 MET A O 1
ATOM 1176 N N . MET A 1 143 ? 7.431 17.936 -9.858 1.00 61.41 143 MET A N 1
ATOM 1177 C CA . MET A 1 143 ? 8.403 17.331 -10.774 1.00 61.41 143 MET A CA 1
ATOM 1178 C C . MET A 1 143 ? 7.783 16.162 -11.545 1.00 61.41 143 MET A C 1
ATOM 1180 O O . MET A 1 143 ? 8.073 15.991 -12.728 1.00 61.41 143 MET A O 1
ATOM 1184 N N . LEU A 1 144 ? 6.884 15.408 -10.898 1.00 60.84 144 LEU A N 1
ATOM 1185 C CA . LEU A 1 144 ? 6.125 14.348 -11.555 1.00 60.84 144 LEU A CA 1
ATOM 1186 C C . LEU A 1 144 ? 5.280 14.937 -12.701 1.00 60.84 144 LEU A C 1
ATOM 1188 O O . LEU A 1 144 ? 5.283 14.405 -13.810 1.00 60.84 144 LEU A O 1
ATOM 1192 N N . SER A 1 145 ? 4.555 16.039 -12.481 1.00 59.53 145 SER A N 1
ATOM 1193 C CA . SER A 1 145 ? 3.731 16.648 -13.539 1.00 59.53 145 SER A CA 1
ATOM 1194 C C . SER A 1 145 ? 4.562 17.211 -14.700 1.00 59.53 145 SER A C 1
ATOM 1196 O O . SER A 1 145 ? 4.161 17.056 -15.851 1.00 59.53 145 SER A O 1
ATOM 1198 N N . MET A 1 146 ? 5.751 17.768 -14.441 1.00 58.28 146 MET A N 1
ATOM 1199 C CA . MET A 1 146 ? 6.648 18.262 -15.499 1.00 58.28 146 MET A CA 1
ATOM 1200 C C . MET A 1 146 ? 7.163 17.150 -16.427 1.00 58.28 146 MET A C 1
ATOM 1202 O O . MET A 1 146 ? 7.302 17.380 -17.627 1.00 58.28 146 MET A O 1
ATOM 1206 N N . GLN A 1 147 ? 7.398 15.942 -15.907 1.00 55.25 147 GLN A N 1
ATOM 1207 C CA . GLN A 1 147 ? 7.841 14.797 -16.716 1.00 55.25 147 GLN A CA 1
ATOM 1208 C C . GLN A 1 147 ? 6.746 14.257 -17.655 1.00 55.25 147 GLN A C 1
ATOM 1210 O O . GLN A 1 147 ? 7.081 13.696 -18.692 1.00 55.25 147 GLN A O 1
ATOM 1215 N N . LEU A 1 148 ? 5.453 14.454 -17.349 1.00 50.81 148 LEU A N 1
ATOM 1216 C CA . LEU A 1 148 ? 4.358 14.066 -18.260 1.00 50.81 148 LEU A CA 1
ATOM 1217 C C . LEU A 1 148 ? 4.313 14.927 -19.522 1.00 50.81 148 LEU A C 1
ATOM 1219 O O . LEU A 1 148 ? 3.998 14.434 -20.597 1.00 50.81 148 LEU A O 1
ATOM 1223 N N . ASN A 1 149 ? 4.649 16.210 -19.403 1.00 47.75 149 ASN A N 1
ATOM 1224 C CA . ASN A 1 149 ? 4.574 17.141 -20.529 1.00 47.75 149 ASN A CA 1
ATOM 1225 C C . ASN A 1 149 ? 5.746 16.982 -21.512 1.00 47.75 149 ASN A C 1
ATOM 1227 O O . ASN A 1 149 ? 5.727 17.572 -22.591 1.00 47.75 149 ASN A O 1
ATOM 1231 N N . GLN A 1 150 ? 6.778 16.216 -21.144 1.00 48.25 150 GLN A N 1
ATOM 1232 C CA . GLN A 1 150 ? 7.968 15.992 -21.969 1.00 48.25 150 GLN A CA 1
ATOM 1233 C C . GLN A 1 150 ? 7.878 14.728 -22.834 1.00 48.25 150 GLN A C 1
ATOM 1235 O O . GLN A 1 150 ? 8.643 14.607 -23.785 1.00 48.25 150 GLN A O 1
ATOM 1240 N N . THR A 1 151 ? 6.940 13.812 -22.571 1.00 43.41 151 THR A N 1
ATOM 1241 C CA . THR A 1 151 ? 6.791 12.578 -23.365 1.00 43.41 151 THR A CA 1
ATOM 1242 C C . THR A 1 151 ? 6.009 12.750 -24.673 1.00 43.41 151 THR A C 1
ATOM 1244 O O . THR A 1 151 ? 5.969 11.808 -25.453 1.00 43.41 151 THR A O 1
ATOM 1247 N N . ASP A 1 152 ? 5.467 13.942 -24.960 1.00 38.88 152 ASP A N 1
ATOM 1248 C CA . ASP A 1 152 ? 4.659 14.226 -26.165 1.00 38.88 152 ASP A CA 1
ATOM 1249 C C . ASP A 1 152 ? 5.316 15.183 -27.178 1.00 38.88 152 ASP A C 1
ATOM 1251 O O . ASP A 1 152 ? 4.651 15.742 -28.053 1.00 38.88 152 ASP A O 1
ATOM 1255 N N . ARG A 1 153 ? 6.638 15.392 -27.122 1.00 38.09 153 ARG A N 1
ATOM 1256 C CA . ARG A 1 153 ? 7.339 16.132 -28.185 1.00 38.09 153 ARG A CA 1
ATOM 1257 C C . ARG A 1 153 ? 8.554 15.367 -28.679 1.00 38.09 153 ARG A C 1
ATOM 1259 O O . ARG A 1 153 ? 9.533 15.206 -27.961 1.00 38.09 153 ARG A O 1
ATOM 1266 N N . ASN A 1 154 ? 8.483 14.957 -29.945 1.00 42.25 154 ASN A N 1
ATOM 1267 C CA . ASN A 1 154 ? 9.603 14.518 -30.772 1.00 42.25 154 ASN A CA 1
ATOM 1268 C C . ASN A 1 154 ? 10.760 15.529 -30.700 1.00 42.25 154 ASN A C 1
ATOM 1270 O O . ASN A 1 154 ? 10.822 16.460 -31.501 1.00 42.25 154 ASN A O 1
ATOM 1274 N N . VAL A 1 155 ? 11.686 15.348 -29.759 1.00 36.41 155 VAL A N 1
ATOM 1275 C CA . VAL A 1 155 ? 12.962 16.065 -29.745 1.00 36.41 155 VAL A CA 1
ATOM 1276 C C . VAL A 1 155 ? 14.084 15.059 -29.538 1.00 36.41 155 VAL A C 1
ATOM 1278 O O . VAL A 1 155 ? 14.325 14.534 -28.455 1.00 36.41 155 VAL A O 1
ATOM 1281 N N . THR A 1 156 ? 14.782 14.801 -30.635 1.00 35.78 156 THR A N 1
ATOM 1282 C CA . THR A 1 156 ? 16.097 14.177 -30.689 1.00 35.78 156 THR A CA 1
ATOM 1283 C C . THR A 1 156 ? 17.123 15.048 -29.961 1.00 35.78 156 THR A C 1
ATOM 1285 O O . THR A 1 156 ? 17.590 16.038 -30.521 1.00 35.78 156 THR A O 1
ATOM 1288 N N . SER A 1 157 ? 17.479 14.694 -28.725 1.00 29.52 157 SER A N 1
ATOM 1289 C CA . SER A 1 157 ? 18.841 14.802 -28.163 1.00 29.52 157 SER A CA 1
ATOM 1290 C C . SER A 1 157 ? 18.848 14.384 -26.689 1.00 29.52 157 SER A C 1
ATOM 1292 O O . SER A 1 157 ? 18.024 14.878 -25.919 1.00 29.52 157 SER A O 1
ATOM 1294 N N . PRO A 1 158 ? 19.787 13.528 -26.249 1.00 39.06 158 PRO A N 1
ATOM 1295 C CA . PRO A 1 158 ? 19.911 13.156 -24.851 1.00 39.06 158 PRO A CA 1
ATOM 1296 C C . PRO A 1 158 ? 20.666 14.268 -24.117 1.00 39.06 158 PRO A C 1
ATOM 1298 O O . PRO A 1 158 ? 21.860 14.159 -23.849 1.00 39.06 158 PRO A O 1
ATOM 1301 N N . HIS A 1 159 ? 19.983 15.365 -23.792 1.00 27.83 159 HIS A N 1
ATOM 1302 C CA . HIS A 1 159 ? 20.468 16.236 -22.727 1.00 27.83 159 HIS A CA 1
ATOM 1303 C C . HIS A 1 159 ? 20.091 15.573 -21.405 1.00 27.83 159 HIS A C 1
ATOM 1305 O O . HIS A 1 159 ? 18.981 15.718 -20.894 1.00 27.83 159 HIS A O 1
ATOM 1311 N N . VAL A 1 160 ? 21.027 14.775 -20.888 1.00 37.75 160 VAL A N 1
ATOM 1312 C CA . VAL A 1 160 ? 21.015 14.304 -19.506 1.00 37.75 160 VAL A CA 1
ATOM 1313 C C . VAL A 1 160 ? 21.136 15.547 -18.633 1.00 37.75 160 VAL A C 1
ATOM 1315 O O . VAL A 1 160 ? 22.231 16.008 -18.324 1.00 37.75 160 VAL A O 1
ATOM 1318 N N . ILE A 1 161 ? 19.998 16.127 -18.258 1.00 34.41 161 ILE A N 1
ATOM 1319 C CA . ILE A 1 161 ? 19.968 17.066 -17.148 1.00 34.41 161 ILE A CA 1
ATOM 1320 C C . ILE A 1 161 ? 20.175 16.201 -15.908 1.00 34.41 161 ILE A C 1
ATOM 1322 O O . ILE A 1 161 ? 19.252 15.543 -15.426 1.00 34.41 161 ILE A O 1
ATOM 1326 N N . GLY A 1 162 ? 21.415 16.170 -15.421 1.00 37.72 162 GLY A N 1
ATOM 1327 C CA . GLY A 1 162 ? 21.698 15.802 -14.043 1.00 37.72 162 GLY A CA 1
ATOM 1328 C C . GLY A 1 162 ? 20.974 16.797 -13.143 1.00 37.72 162 GLY A C 1
ATOM 1329 O O . GLY A 1 162 ? 21.501 17.862 -12.837 1.00 37.72 162 GLY A O 1
ATOM 1330 N N . ILE A 1 163 ? 19.727 16.490 -12.781 1.00 40.62 163 ILE A N 1
ATOM 1331 C CA . ILE A 1 163 ? 19.011 17.232 -11.750 1.00 40.62 163 ILE A CA 1
ATOM 1332 C C . ILE A 1 163 ? 19.620 16.776 -10.428 1.00 40.62 163 ILE A C 1
ATOM 1334 O O . ILE A 1 163 ? 19.368 15.658 -9.983 1.00 40.62 163 ILE A O 1
ATOM 1338 N N . GLY A 1 164 ? 20.466 17.637 -9.861 1.00 35.28 164 GLY A N 1
ATOM 1339 C CA . GLY A 1 164 ? 21.042 17.470 -8.532 1.00 35.28 164 GLY A CA 1
ATOM 1340 C C . GLY A 1 164 ? 19.978 17.170 -7.476 1.00 35.28 164 GLY A C 1
ATOM 1341 O O . GLY A 1 164 ? 18.813 17.548 -7.617 1.00 35.28 164 GLY A O 1
ATOM 1342 N N . ASP A 1 165 ? 20.411 16.457 -6.440 1.00 41.44 165 ASP A N 1
ATOM 1343 C CA . ASP A 1 165 ? 19.634 15.755 -5.416 1.00 41.44 165 ASP A CA 1
ATOM 1344 C C . ASP A 1 165 ? 18.665 16.635 -4.603 1.00 41.44 165 ASP A C 1
ATOM 1346 O O . ASP A 1 165 ? 18.837 16.884 -3.409 1.00 41.44 165 ASP A O 1
ATOM 1350 N N . GLY A 1 166 ? 17.574 17.067 -5.233 1.00 43.38 166 GLY A N 1
ATOM 1351 C CA . GLY A 1 166 ? 16.412 17.640 -4.564 1.00 43.38 166 GLY A CA 1
ATOM 1352 C C . GLY A 1 166 ? 15.636 16.559 -3.811 1.00 43.38 166 GLY A C 1
ATOM 1353 O O . GLY A 1 166 ? 14.664 16.029 -4.340 1.00 43.38 166 GLY A O 1
ATOM 1354 N N . VAL A 1 167 ? 16.108 16.206 -2.609 1.00 50.09 167 VAL A N 1
ATOM 1355 C CA . VAL A 1 167 ? 15.461 15.393 -1.552 1.00 50.09 167 VAL A CA 1
ATOM 1356 C C . VAL A 1 167 ? 14.448 14.364 -2.084 1.00 50.09 167 VAL A C 1
ATOM 1358 O O . VAL A 1 167 ? 13.232 14.482 -1.906 1.00 50.09 167 VAL A O 1
ATOM 1361 N N . SER A 1 168 ? 14.952 13.328 -2.756 1.00 66.31 168 SER A N 1
ATOM 1362 C CA . SER A 1 168 ? 14.132 12.160 -3.079 1.00 66.31 168 SER A CA 1
ATOM 1363 C C . SER A 1 168 ? 14.084 11.226 -1.867 1.00 66.31 168 SER A C 1
ATOM 1365 O O . SER A 1 168 ? 15.122 10.810 -1.351 1.00 66.31 168 SER A O 1
ATOM 1367 N N . LYS A 1 169 ? 12.882 10.924 -1.357 1.00 84.12 169 LYS A N 1
ATOM 1368 C CA . LYS A 1 169 ? 12.718 9.989 -0.233 1.00 84.12 169 LYS A CA 1
ATOM 1369 C C . LYS A 1 169 ? 12.816 8.573 -0.782 1.00 84.12 169 LYS A C 1
ATOM 1371 O O . LYS A 1 169 ? 11.963 8.160 -1.558 1.00 84.12 169 LYS A O 1
ATOM 1376 N N . GLN A 1 170 ? 13.823 7.815 -0.374 1.00 88.31 170 GLN A N 1
ATOM 1377 C CA . GLN A 1 170 ? 13.869 6.388 -0.682 1.00 88.31 170 GLN A CA 1
ATOM 1378 C C . GLN A 1 170 ? 12.920 5.632 0.247 1.00 88.31 170 GLN A C 1
ATOM 1380 O O . GLN A 1 170 ? 12.963 5.793 1.468 1.00 88.31 170 GLN A O 1
ATOM 1385 N N . ILE A 1 171 ? 12.056 4.814 -0.340 1.00 90.94 171 ILE A N 1
ATOM 1386 C CA . ILE A 1 171 ? 11.106 3.965 0.366 1.00 90.94 171 ILE A CA 1
ATOM 1387 C C . ILE A 1 171 ? 11.457 2.521 -0.002 1.00 90.94 171 ILE A C 1
ATOM 1389 O O . ILE A 1 171 ? 11.172 2.091 -1.125 1.00 90.94 171 ILE A O 1
ATOM 1393 N N . PRO A 1 172 ? 12.129 1.778 0.894 1.00 92.56 172 PRO A N 1
ATOM 1394 C CA . PRO A 1 172 ? 12.542 0.419 0.593 1.00 92.56 172 PRO A CA 1
ATOM 1395 C C . PRO A 1 172 ? 11.326 -0.504 0.543 1.00 92.56 172 PRO A C 1
ATOM 1397 O O . PRO A 1 172 ? 10.424 -0.407 1.380 1.00 92.56 172 PRO A O 1
ATOM 1400 N N . PHE A 1 173 ? 11.344 -1.440 -0.401 1.00 93.06 173 PHE A N 1
ATOM 1401 C CA . PHE A 1 173 ? 10.482 -2.613 -0.369 1.00 93.06 173 PHE A CA 1
ATOM 1402 C C . PHE A 1 173 ? 11.346 -3.883 -0.439 1.00 93.06 173 PHE A C 1
ATOM 1404 O O . PHE A 1 173 ? 12.313 -3.902 -1.192 1.00 93.06 173 PHE A O 1
ATOM 1411 N N . PRO A 1 174 ? 11.048 -4.945 0.328 1.00 94.50 174 PRO A N 1
ATOM 1412 C CA . PRO A 1 174 ? 9.868 -5.117 1.172 1.00 94.50 174 PRO A CA 1
ATOM 1413 C C . PRO A 1 174 ? 9.776 -4.132 2.338 1.00 94.50 174 PRO A C 1
ATOM 1415 O O . PRO A 1 174 ? 10.786 -3.687 2.882 1.00 94.50 174 PRO A O 1
ATOM 1418 N N . ASN A 1 175 ? 8.543 -3.813 2.725 1.00 94.06 175 ASN A N 1
ATOM 1419 C CA . ASN A 1 175 ? 8.244 -2.962 3.865 1.00 94.06 175 ASN A CA 1
ATOM 1420 C C . ASN A 1 175 ? 8.949 -3.540 5.114 1.00 94.06 175 ASN A C 1
ATOM 1422 O O . ASN A 1 175 ? 8.843 -4.747 5.359 1.00 94.06 175 ASN A O 1
ATOM 1426 N N . PRO A 1 176 ? 9.642 -2.732 5.944 1.00 92.06 176 PRO A N 1
ATOM 1427 C CA . PRO A 1 176 ? 10.348 -3.221 7.134 1.00 92.06 176 PRO A CA 1
ATOM 1428 C C . PRO A 1 176 ? 9.481 -4.058 8.089 1.00 92.06 176 PRO A C 1
ATOM 1430 O O . PRO A 1 176 ? 9.980 -4.958 8.773 1.00 92.06 176 PRO A O 1
ATOM 1433 N N . TRP A 1 177 ? 8.168 -3.812 8.119 1.00 90.25 177 TRP A N 1
ATOM 1434 C CA . TRP A 1 177 ? 7.213 -4.610 8.882 1.00 90.25 177 TRP A CA 1
ATOM 1435 C C . TRP A 1 177 ? 7.077 -6.048 8.388 1.00 90.25 177 TRP A C 1
ATOM 1437 O O . TRP A 1 177 ? 6.740 -6.912 9.193 1.00 90.25 177 TRP A O 1
ATOM 1447 N N . ARG A 1 178 ? 7.386 -6.345 7.124 1.00 90.75 178 ARG A N 1
ATOM 1448 C CA . ARG A 1 178 ? 7.419 -7.716 6.601 1.00 90.75 178 ARG A CA 1
ATOM 1449 C C . ARG A 1 178 ? 8.456 -8.569 7.325 1.00 90.75 178 ARG A C 1
ATOM 1451 O O . ARG A 1 178 ? 8.141 -9.683 7.744 1.00 90.75 178 ARG A O 1
ATOM 1458 N N . LEU A 1 179 ? 9.659 -8.030 7.535 1.00 87.81 179 LEU A N 1
ATOM 1459 C CA . LEU A 1 179 ? 10.707 -8.709 8.303 1.00 87.81 179 LEU A CA 1
ATOM 1460 C C . LEU A 1 179 ? 10.303 -8.851 9.774 1.00 87.81 179 LEU A C 1
ATOM 1462 O O . LEU A 1 179 ? 10.390 -9.943 10.330 1.00 87.81 179 LEU A O 1
ATOM 1466 N N . ARG A 1 180 ? 9.776 -7.779 10.383 1.00 86.62 180 ARG A N 1
ATOM 1467 C CA . ARG A 1 180 ? 9.303 -7.800 11.783 1.00 86.62 180 ARG A CA 1
ATOM 1468 C C . ARG A 1 180 ? 8.168 -8.802 12.007 1.00 86.62 180 ARG A C 1
ATOM 1470 O O . ARG A 1 180 ? 8.089 -9.411 13.070 1.00 86.62 180 ARG A O 1
ATOM 1477 N N . ALA A 1 181 ? 7.293 -8.981 11.018 1.00 86.56 181 ALA A N 1
ATOM 1478 C CA . ALA A 1 181 ? 6.195 -9.937 11.077 1.00 86.56 181 ALA A CA 1
ATOM 1479 C C . ALA A 1 181 ? 6.691 -11.384 11.157 1.00 86.56 181 ALA A C 1
ATOM 1481 O O . ALA A 1 181 ? 6.055 -12.218 11.806 1.00 86.56 181 ALA A O 1
ATOM 1482 N N . GLY A 1 182 ? 7.787 -11.705 10.458 1.00 86.19 182 GLY A N 1
ATOM 1483 C CA . GLY A 1 182 ? 8.274 -13.078 10.319 1.00 86.19 182 GLY A CA 1
ATOM 1484 C C . GLY A 1 182 ? 7.185 -14.031 9.812 1.00 86.19 182 GLY A C 1
ATOM 1485 O O . GLY A 1 182 ? 6.996 -15.099 10.383 1.00 86.19 182 GLY A O 1
ATOM 1486 N N . GLY A 1 183 ? 6.394 -13.599 8.822 1.00 84.56 183 GLY A N 1
ATOM 1487 C CA . GLY A 1 183 ? 5.288 -14.389 8.266 1.00 84.56 183 GLY A CA 1
ATOM 1488 C C . GLY A 1 183 ? 4.005 -14.420 9.107 1.00 84.56 183 GLY A C 1
ATOM 1489 O O . GLY A 1 183 ? 3.082 -15.151 8.766 1.00 84.56 183 GLY A O 1
ATOM 1490 N N . ARG A 1 184 ? 3.903 -13.629 10.184 1.00 86.56 184 ARG A N 1
ATOM 1491 C CA . ARG A 1 184 ? 2.679 -13.511 11.000 1.00 86.56 184 ARG A CA 1
ATOM 1492 C C . ARG A 1 184 ? 1.792 -12.352 10.564 1.00 86.56 184 ARG A C 1
ATOM 1494 O O . ARG A 1 184 ? 2.234 -11.422 9.892 1.00 86.56 184 ARG A O 1
ATOM 1501 N N . VAL A 1 185 ? 0.535 -12.386 10.997 1.00 86.44 185 VAL A N 1
ATOM 1502 C CA . VAL A 1 185 ? -0.392 -11.274 10.782 1.00 86.44 185 VAL A CA 1
ATOM 1503 C C . VAL A 1 185 ? -0.094 -10.163 11.785 1.00 86.44 185 VAL A C 1
ATOM 1505 O O . VAL A 1 185 ? -0.160 -10.398 12.991 1.00 86.44 185 VAL A O 1
ATOM 1508 N N . ILE A 1 186 ? 0.207 -8.954 11.302 1.00 83.38 186 ILE A N 1
ATOM 1509 C CA . ILE A 1 186 ? 0.332 -7.759 12.143 1.00 83.38 186 ILE A CA 1
ATOM 1510 C C . ILE A 1 186 ? -0.992 -7.000 12.174 1.00 83.38 186 ILE A C 1
ATOM 1512 O O . ILE A 1 186 ? -1.577 -6.695 11.132 1.00 83.38 186 ILE A O 1
ATOM 1516 N N . ARG A 1 187 ? -1.430 -6.632 13.380 1.00 80.81 187 ARG A N 1
ATOM 1517 C CA . ARG A 1 187 ? -2.567 -5.735 13.611 1.00 80.81 187 ARG A CA 1
ATOM 1518 C C . ARG A 1 187 ? -2.086 -4.493 14.362 1.00 80.81 187 ARG A C 1
ATOM 1520 O O . ARG A 1 187 ? -1.704 -4.588 15.526 1.00 80.81 187 ARG A O 1
ATOM 1527 N N . HIS A 1 188 ? -2.089 -3.348 13.680 1.00 72.94 188 HIS A N 1
ATOM 1528 C CA . HIS A 1 188 ? -1.838 -2.046 14.301 1.00 72.94 188 HIS A CA 1
ATOM 1529 C C . HIS A 1 188 ? -3.156 -1.545 14.877 1.00 72.94 188 HIS A C 1
ATOM 1531 O O . HIS A 1 188 ? -4.057 -1.197 14.115 1.00 72.94 188 HIS A O 1
ATOM 1537 N N . MET A 1 189 ? -3.280 -1.557 16.203 1.00 70.25 189 MET A N 1
ATOM 1538 C CA . MET A 1 189 ? -4.466 -1.058 16.891 1.00 70.25 189 MET A CA 1
ATOM 1539 C C . MET A 1 189 ? -4.057 0.121 17.773 1.00 70.25 189 MET A C 1
ATOM 1541 O O . MET A 1 189 ? -3.403 -0.084 18.801 1.00 70.25 189 MET A O 1
ATOM 1545 N N . PRO A 1 190 ? -4.403 1.354 17.386 1.00 67.12 190 PRO A N 1
ATOM 1546 C CA . PRO A 1 190 ? -4.123 2.510 18.213 1.00 67.12 190 PRO A CA 1
ATOM 1547 C C . PRO A 1 190 ? -4.989 2.425 19.473 1.00 67.12 190 PRO A C 1
ATOM 1549 O O . PRO A 1 190 ? -6.200 2.215 19.389 1.00 67.12 190 PRO A O 1
ATOM 1552 N N . ILE A 1 191 ? -4.363 2.541 20.645 1.00 59.84 191 ILE A N 1
ATOM 1553 C CA . ILE A 1 191 ? -5.078 2.552 21.924 1.00 59.84 191 ILE A CA 1
ATOM 1554 C C . ILE A 1 191 ? -5.129 3.983 22.439 1.00 59.84 191 ILE A C 1
ATOM 1556 O O . ILE A 1 191 ? -4.102 4.649 22.574 1.00 59.84 191 ILE A O 1
ATOM 1560 N N . THR A 1 192 ? -6.334 4.417 22.798 1.00 51.41 192 THR A N 1
ATOM 1561 C CA . THR A 1 192 ? -6.543 5.603 23.624 1.00 51.41 192 THR A CA 1
ATOM 1562 C C . THR A 1 192 ? -6.513 5.187 25.091 1.00 51.41 192 THR A C 1
ATOM 1564 O O . THR A 1 192 ? -7.414 4.489 25.553 1.00 51.41 192 THR A O 1
ATOM 1567 N N . LEU A 1 193 ? -5.482 5.600 25.829 1.00 46.31 193 LEU A N 1
ATOM 1568 C CA . LEU A 1 193 ? -5.451 5.476 27.287 1.00 46.31 193 LEU A CA 1
ATOM 1569 C C . LEU A 1 193 ? -6.040 6.756 27.884 1.00 46.31 193 LEU A C 1
ATOM 1571 O O . LEU A 1 193 ? -5.453 7.828 27.759 1.00 46.31 193 LEU A O 1
ATOM 1575 N N . THR A 1 194 ? -7.213 6.660 28.505 1.00 43.12 194 THR A N 1
ATOM 1576 C CA . THR A 1 194 ? -7.804 7.771 29.263 1.00 43.12 194 THR A CA 1
ATOM 1577 C C . THR A 1 194 ? -7.453 7.625 30.737 1.00 43.12 194 THR A C 1
ATOM 1579 O O . THR A 1 194 ? -7.737 6.584 31.328 1.00 43.12 194 THR A O 1
ATOM 1582 N N . PHE A 1 195 ? -6.884 8.667 31.341 1.00 40.94 195 PHE A N 1
ATOM 1583 C CA . PHE A 1 195 ? -6.660 8.729 32.784 1.00 40.94 195 PHE A CA 1
ATOM 1584 C C . PHE A 1 195 ? -7.890 9.348 33.462 1.00 40.94 195 PHE A C 1
ATOM 1586 O O . PHE A 1 195 ? -8.152 10.533 33.244 1.00 40.94 195 PHE A O 1
ATOM 1593 N N . PRO A 1 196 ? -8.667 8.601 34.267 1.00 41.84 196 PRO A N 1
ATOM 1594 C CA . PRO A 1 196 ? -9.632 9.225 35.157 1.00 41.84 196 PRO A CA 1
ATOM 1595 C C . PRO A 1 196 ? -8.863 9.967 36.256 1.00 41.84 196 PRO A C 1
ATOM 1597 O O . PRO A 1 196 ? -8.007 9.394 36.926 1.00 41.84 196 PRO A O 1
ATOM 1600 N N . THR A 1 197 ? -9.171 11.246 36.466 1.00 49.66 197 THR A N 1
ATOM 1601 C CA . THR A 1 197 ? -8.521 12.109 37.470 1.00 49.66 197 THR A CA 1
ATOM 1602 C C . THR A 1 197 ? -8.767 11.676 38.923 1.00 49.66 197 THR A C 1
ATOM 1604 O O . THR A 1 197 ? -8.257 12.311 39.839 1.00 49.66 197 THR A O 1
ATOM 1607 N N . SER A 1 198 ? -9.520 10.598 39.156 1.00 48.34 198 SER A N 1
ATOM 1608 C CA . SER A 1 198 ? -9.963 10.156 40.481 1.00 48.34 198 SER A CA 1
ATOM 1609 C C . SER A 1 198 ? -9.569 8.724 40.864 1.00 48.34 198 SER A C 1
ATOM 1611 O O . SER A 1 198 ? -10.068 8.214 41.867 1.00 48.34 198 SER A O 1
ATOM 1613 N N . SER A 1 199 ? -8.691 8.029 40.130 1.00 42.62 199 SER A N 1
ATOM 1614 C CA . SER A 1 199 ? -8.235 6.688 40.548 1.00 42.62 199 SER A CA 1
ATOM 1615 C C . SER A 1 199 ? -6.811 6.368 40.068 1.00 42.62 199 SER A C 1
ATOM 1617 O O . SER A 1 199 ? -6.537 6.504 38.879 1.00 42.62 199 SER A O 1
ATOM 1619 N N . PRO A 1 200 ? -5.900 5.902 40.950 1.00 38.88 200 PRO A N 1
ATOM 1620 C CA . PRO A 1 200 ? -4.510 5.592 40.600 1.00 38.88 200 PRO A CA 1
ATOM 1621 C C . PRO A 1 200 ? -4.332 4.217 39.926 1.00 38.88 200 PRO A C 1
ATOM 1623 O O . PRO A 1 200 ? -3.206 3.771 39.719 1.00 38.88 200 PRO A O 1
ATOM 1626 N N . SER A 1 201 ? -5.413 3.508 39.593 1.00 41.16 201 SER A N 1
ATOM 1627 C CA . SER A 1 201 ? -5.351 2.151 39.051 1.00 41.16 201 SER A CA 1
ATOM 1628 C C . SER A 1 201 ? -5.474 2.128 37.524 1.00 41.16 201 SER A C 1
ATOM 1630 O O . SER A 1 201 ? -6.536 2.360 36.947 1.00 41.16 201 SER A O 1
ATOM 1632 N N . LEU A 1 202 ? -4.370 1.768 36.861 1.00 41.75 202 LEU A N 1
ATOM 1633 C CA . LEU A 1 202 ? -4.386 1.281 35.483 1.00 41.75 202 LEU A CA 1
ATOM 1634 C C . LEU A 1 202 ? -5.153 -0.048 35.427 1.00 41.75 202 LEU A C 1
ATOM 1636 O O . LEU A 1 202 ? -4.667 -1.066 35.914 1.00 41.75 202 LEU A O 1
ATOM 1640 N N . ALA A 1 203 ? -6.319 -0.070 34.784 1.00 36.72 203 ALA A N 1
ATOM 1641 C CA . ALA A 1 203 ? -6.958 -1.319 34.384 1.00 36.72 203 ALA A CA 1
ATOM 1642 C C . ALA A 1 203 ? -6.520 -1.676 32.954 1.00 36.72 203 ALA A C 1
ATOM 1644 O O . ALA A 1 203 ? -7.127 -1.250 31.974 1.00 36.72 203 ALA A O 1
ATOM 1645 N N . PHE A 1 204 ? -5.440 -2.453 32.830 1.00 43.16 204 PHE A N 1
ATOM 1646 C CA . PHE A 1 204 ? -5.060 -3.112 31.579 1.00 43.16 204 PHE A CA 1
ATOM 1647 C C . PHE A 1 204 ? -5.530 -4.568 31.634 1.00 43.16 204 PHE A C 1
ATOM 1649 O O . PHE A 1 204 ? -5.004 -5.366 32.406 1.00 43.16 204 PHE A O 1
ATOM 1656 N N . HIS A 1 205 ? -6.520 -4.923 30.813 1.00 38.16 205 HIS A N 1
ATOM 1657 C CA . HIS A 1 205 ? -6.880 -6.319 30.565 1.00 38.16 205 HIS A CA 1
ATOM 1658 C C . HIS A 1 205 ? -6.305 -6.751 29.209 1.00 38.16 205 HIS A C 1
ATOM 1660 O O . HIS A 1 205 ? -6.952 -6.530 28.180 1.00 38.16 205 HIS A O 1
ATOM 1666 N N . PRO A 1 206 ? -5.105 -7.362 29.166 1.00 34.31 206 PRO A N 1
ATOM 1667 C CA . PRO A 1 206 ? -4.607 -7.954 27.937 1.00 34.31 206 PRO A CA 1
ATOM 1668 C C . PRO A 1 206 ? -5.550 -9.085 27.529 1.00 34.31 206 PRO A C 1
ATOM 1670 O O . PRO A 1 206 ? -5.781 -10.030 28.286 1.00 34.31 206 PRO A O 1
ATOM 1673 N N . GLN A 1 207 ? -6.107 -9.002 26.322 1.00 41.62 207 GLN A N 1
ATOM 1674 C CA . GLN A 1 207 ? -6.764 -10.161 25.731 1.00 41.62 207 GLN A CA 1
ATOM 1675 C C . GLN A 1 207 ? -5.694 -11.210 25.414 1.00 41.62 207 GLN A C 1
ATOM 1677 O O . GLN A 1 207 ? -4.596 -10.864 24.975 1.00 41.62 207 GLN A O 1
ATOM 1682 N N . LYS A 1 208 ? -6.010 -12.487 25.672 1.00 34.81 208 LYS A N 1
ATOM 1683 C CA . LYS A 1 208 ? -5.109 -13.621 25.422 1.00 34.81 208 LYS A CA 1
ATOM 1684 C C . LYS A 1 208 ? -4.478 -13.508 24.024 1.00 34.81 208 LYS A C 1
ATOM 1686 O O . LYS A 1 208 ? -5.201 -13.178 23.080 1.00 34.81 208 LYS A O 1
ATOM 1691 N N . PRO A 1 209 ? -3.178 -13.815 23.868 1.00 35.06 209 PRO A N 1
ATOM 1692 C CA . PRO A 1 209 ? -2.548 -13.850 22.557 1.00 35.06 209 PRO A CA 1
ATOM 1693 C C . PRO A 1 209 ? -3.330 -14.805 21.651 1.00 35.06 209 PRO A C 1
ATOM 1695 O O . PRO A 1 209 ? -3.522 -15.978 21.970 1.00 35.06 209 PRO A O 1
ATOM 1698 N N . ILE A 1 210 ? -3.822 -14.277 20.534 1.00 40.56 210 ILE A N 1
ATOM 1699 C CA . ILE A 1 210 ? -4.417 -15.087 19.477 1.00 40.56 210 ILE A CA 1
ATOM 1700 C C . ILE A 1 210 ? -3.237 -15.733 18.757 1.00 40.56 210 ILE A C 1
ATOM 1702 O O . ILE A 1 210 ? -2.359 -15.027 18.253 1.00 40.56 210 ILE A O 1
ATOM 1706 N N . SER A 1 211 ? -3.183 -17.065 18.746 1.00 39.97 211 SER A N 1
ATOM 1707 C CA . SER A 1 211 ? -2.140 -17.802 18.034 1.00 39.97 211 SER A CA 1
ATOM 1708 C C . SER A 1 211 ? -2.027 -17.281 16.592 1.00 39.97 211 SER A C 1
ATOM 1710 O O . SER A 1 211 ? -3.028 -17.049 15.917 1.00 39.97 211 SER A O 1
ATOM 1712 N N . ASN A 1 212 ? -0.795 -17.028 16.145 1.00 47.66 212 ASN A N 1
ATOM 1713 C CA . ASN A 1 212 ? -0.424 -16.499 14.819 1.00 47.66 212 ASN A CA 1
ATOM 1714 C C . ASN A 1 212 ? -0.680 -14.999 14.546 1.00 47.66 212 ASN A C 1
ATOM 1716 O O . ASN A 1 212 ? -0.453 -14.553 13.418 1.00 47.66 212 ASN A O 1
ATOM 1720 N N . THR A 1 213 ? -1.078 -14.198 15.543 1.00 42.44 213 THR A N 1
ATOM 1721 C CA . THR A 1 213 ? -1.247 -12.737 15.388 1.00 42.44 213 THR A CA 1
ATOM 1722 C C . THR A 1 213 ? -0.318 -11.958 16.319 1.00 42.44 213 THR A C 1
ATOM 1724 O O . THR A 1 213 ? -0.348 -12.150 17.532 1.00 42.44 213 THR A O 1
ATOM 1727 N N . THR A 1 214 ? 0.467 -11.035 15.761 1.00 47.59 214 THR A N 1
ATOM 1728 C CA . THR A 1 214 ? 1.214 -10.034 16.536 1.00 47.59 214 THR A CA 1
ATOM 1729 C C . THR A 1 214 ? 0.376 -8.757 16.600 1.00 47.59 214 THR A C 1
ATOM 1731 O O . THR A 1 214 ? 0.063 -8.159 15.567 1.00 47.59 214 THR A O 1
ATOM 1734 N N . VAL A 1 215 ? 0.003 -8.333 17.808 1.00 49.34 215 VAL A N 1
ATOM 1735 C CA . VAL A 1 215 ? -0.680 -7.053 18.043 1.00 49.34 215 VAL A CA 1
ATOM 1736 C C . VAL A 1 215 ? 0.344 -6.063 18.582 1.00 49.34 215 VAL A C 1
ATOM 1738 O O . VAL A 1 215 ? 0.920 -6.296 19.644 1.00 49.34 215 VAL A O 1
ATOM 1741 N N . THR A 1 216 ? 0.583 -4.977 17.847 1.00 45.22 216 THR A N 1
ATOM 1742 C CA . THR A 1 216 ? 1.481 -3.903 18.287 1.00 45.22 216 THR A CA 1
ATOM 1743 C C . THR A 1 216 ? 0.640 -2.744 18.799 1.00 45.22 216 THR A C 1
ATOM 1745 O O . THR A 1 216 ? -0.233 -2.242 18.087 1.00 45.22 216 THR A O 1
ATOM 1748 N N . PHE A 1 217 ? 0.906 -2.325 20.033 1.00 47.41 217 PHE A N 1
ATOM 1749 C CA . PHE A 1 217 ? 0.222 -1.212 20.678 1.00 47.41 217 PHE A CA 1
ATOM 1750 C C . PHE A 1 217 ? 1.102 0.031 20.624 1.00 47.41 217 PHE A C 1
ATOM 1752 O O . PHE A 1 217 ? 2.255 -0.008 21.050 1.00 47.41 217 PHE A O 1
ATOM 1759 N N . PHE A 1 218 ? 0.546 1.134 20.131 1.00 42.25 218 PHE A N 1
ATOM 1760 C CA . PHE A 1 218 ? 1.199 2.438 20.163 1.00 42.25 218 PHE A CA 1
ATOM 1761 C C . PHE A 1 218 ? 0.399 3.357 21.089 1.00 42.25 218 PHE A C 1
ATOM 1763 O O . PHE A 1 218 ? -0.793 3.560 20.835 1.00 42.25 218 PHE A O 1
ATOM 1770 N N . PRO A 1 219 ? 1.001 3.886 22.170 1.00 38.53 219 PRO A N 1
ATOM 1771 C CA . PRO A 1 219 ? 0.329 4.869 23.005 1.00 38.53 219 PRO A CA 1
ATOM 1772 C C . PRO A 1 219 ? 0.133 6.154 22.195 1.00 38.53 219 PRO A C 1
ATOM 1774 O O . PRO A 1 219 ? 1.104 6.792 21.789 1.00 38.53 219 PRO A O 1
ATOM 1777 N N . LEU A 1 220 ? -1.120 6.556 21.964 1.00 40.66 220 LEU A N 1
ATOM 1778 C CA . LEU A 1 220 ? -1.400 7.909 21.490 1.00 40.66 220 LEU A CA 1
ATOM 1779 C C . LEU A 1 220 ? -1.257 8.881 22.663 1.00 40.66 220 LEU A C 1
ATOM 1781 O O . LEU A 1 220 ? -2.081 8.881 23.575 1.00 40.66 220 LEU A O 1
ATOM 1785 N N . GLN A 1 221 ? -0.240 9.741 22.622 1.00 37.78 221 GLN A N 1
ATOM 1786 C CA . GLN A 1 221 ? -0.209 10.941 23.457 1.00 37.78 221 GLN A CA 1
ATOM 1787 C C . GLN A 1 221 ? -1.307 11.888 22.954 1.00 37.78 221 GLN A C 1
ATOM 1789 O O . GLN A 1 221 ? -1.167 12.531 21.913 1.00 37.78 221 GLN A O 1
ATOM 1794 N N . ILE A 1 222 ? -2.443 11.927 23.650 1.00 40.59 222 ILE A N 1
ATOM 1795 C CA . ILE A 1 222 ? -3.478 12.939 23.438 1.00 40.59 222 ILE A CA 1
ATOM 1796 C C . ILE A 1 222 ? -3.147 14.084 24.394 1.00 40.59 222 ILE A C 1
ATOM 1798 O O . ILE A 1 222 ? -3.398 13.977 25.592 1.00 40.59 222 ILE A O 1
ATOM 1802 N N . GLN A 1 223 ? -2.554 15.169 23.888 1.00 31.31 223 GLN A N 1
ATOM 1803 C CA . GLN A 1 223 ? -2.540 16.415 24.653 1.00 31.31 223 GLN A CA 1
ATOM 1804 C C . GLN A 1 223 ? -3.987 16.880 24.844 1.00 31.31 223 GLN A C 1
ATOM 1806 O O . GLN A 1 223 ? -4.792 16.790 23.916 1.00 31.31 223 GLN A O 1
ATOM 1811 N N . GLN A 1 224 ? -4.316 17.316 26.064 1.00 34.38 224 GLN A N 1
ATOM 1812 C CA . GLN A 1 224 ? -5.636 17.815 26.446 1.00 34.38 224 GLN A CA 1
ATOM 1813 C C . GLN A 1 224 ? -6.163 18.809 25.403 1.00 34.38 224 GLN A C 1
ATOM 1815 O O . GLN A 1 224 ? -5.672 19.925 25.274 1.00 34.38 224 GLN A O 1
ATOM 1820 N N . GLY A 1 225 ? -7.184 18.385 24.670 1.00 33.72 225 GLY A N 1
ATOM 1821 C CA . GLY A 1 225 ? -7.919 19.194 23.713 1.00 33.72 225 GLY A CA 1
ATOM 1822 C C . GLY A 1 225 ? -9.342 18.663 23.629 1.00 33.72 225 GLY A C 1
ATOM 1823 O O . GLY A 1 225 ? -9.560 17.454 23.726 1.00 33.72 225 GLY A O 1
ATOM 1824 N N . SER A 1 226 ? -10.305 19.578 23.511 1.00 32.59 226 SER A N 1
ATOM 1825 C CA . SER A 1 226 ? -11.736 19.280 23.376 1.00 32.59 226 SER A CA 1
ATOM 1826 C C . SER A 1 226 ? -11.989 18.146 22.371 1.00 32.59 226 SER A C 1
ATOM 1828 O O . SER A 1 226 ? -11.327 18.078 21.339 1.00 32.59 226 SER A O 1
ATOM 1830 N N . LEU A 1 227 ? -12.977 17.283 22.641 1.00 39.34 227 LEU A N 1
ATOM 1831 C CA . LEU A 1 227 ? -13.435 16.173 21.778 1.00 39.34 227 LEU A CA 1
ATOM 1832 C C . LEU A 1 227 ? -13.948 16.621 20.386 1.00 39.34 227 LEU A C 1
ATOM 1834 O O . LEU A 1 227 ? -14.441 15.801 19.615 1.00 39.34 227 LEU A O 1
ATOM 1838 N N . SER A 1 228 ? -13.810 17.901 20.036 1.00 37.50 228 SER A N 1
ATOM 1839 C CA . SER A 1 228 ? -14.220 18.514 18.770 1.00 37.50 228 SER A CA 1
ATOM 1840 C C . SER A 1 228 ? -13.488 17.992 17.523 1.00 37.50 228 SER A C 1
ATOM 1842 O O . SER A 1 228 ? -13.851 18.373 16.417 1.00 37.50 228 SER A O 1
ATOM 1844 N N . TRP A 1 229 ? -12.481 17.123 17.664 1.00 39.78 229 TRP A N 1
ATOM 1845 C CA . TRP A 1 229 ? -11.746 16.510 16.545 1.00 39.78 229 TRP A CA 1
ATOM 1846 C C . TRP A 1 229 ? -12.283 15.134 16.113 1.00 39.78 229 TRP A C 1
ATOM 1848 O O . TRP A 1 229 ? -11.827 14.596 15.108 1.00 39.78 229 TRP A O 1
ATOM 1858 N N . LEU A 1 230 ? -13.248 14.549 16.836 1.00 31.27 230 LEU A N 1
ATOM 1859 C CA . LEU A 1 230 ? -13.895 13.289 16.427 1.00 31.27 230 LEU A CA 1
ATOM 1860 C C . LEU A 1 230 ? -14.890 13.467 15.268 1.00 31.27 230 LEU A C 1
ATOM 1862 O O . LEU A 1 230 ? -15.278 12.479 14.652 1.00 31.27 230 LEU A O 1
ATOM 1866 N N . ILE A 1 231 ? -15.296 14.705 14.981 1.00 33.50 231 ILE A N 1
ATOM 1867 C CA . ILE A 1 231 ? -16.303 15.047 13.978 1.00 33.50 231 ILE A CA 1
ATOM 1868 C C . ILE A 1 231 ? -15.766 16.231 13.166 1.00 33.50 231 ILE A C 1
ATOM 1870 O O . ILE A 1 231 ? -15.708 17.353 13.671 1.00 33.50 231 ILE A O 1
ATOM 1874 N N . ARG A 1 232 ? -15.354 15.975 11.924 1.00 36.66 232 ARG A N 1
ATOM 1875 C CA . ARG A 1 232 ? -15.184 16.977 10.866 1.00 36.66 232 ARG A CA 1
ATOM 1876 C C . ARG A 1 232 ? -15.596 16.384 9.531 1.00 36.66 232 ARG A C 1
ATOM 1878 O O . ARG A 1 232 ? -15.205 15.223 9.273 1.00 36.66 232 ARG A O 1
#

Sequence (232 aa):
MVNSKLDFYPIESDGFYVYKFSQSVKWREELPEDIRVQMVVVLGKHFYIYEPTQLLDGSLVIPIFFYSAHGELYAKCIRPRTSGVVSKDNVKLLIPNHLPYRSEHLFSVKCSDFNRIYSEILINGFMVERLYGNCIWGQLLMMLSMQLNQTDRNVTSPHVIGIGDGVSKQIPFPNPWRLRAGGRVIRHMPITLTFPTSSPSLAFHPQKPISNTTVTFFPLQIQQGSLSWLIR

Radius of gyration: 20.6 Å; chains: 1; bounding box: 44×37×71 Å

Organism: NCBI:txid27349

pLDDT: mean 73.56, std 23.37, range [27.83, 98.62]